Protein AF-A0A849WKW4-F1 (afdb_monomer)

Structure (mmCIF, N/CA/C/O backbone):
data_AF-A0A849WKW4-F1
#
_entry.id   AF-A0A849WKW4-F1
#
loop_
_atom_site.group_PDB
_atom_site.id
_atom_site.type_symbol
_atom_site.label_atom_id
_atom_site.label_alt_id
_atom_site.label_comp_id
_atom_site.label_asym_id
_atom_site.label_entity_id
_atom_site.label_seq_id
_atom_site.pdbx_PDB_ins_code
_atom_site.Cartn_x
_atom_site.Cartn_y
_atom_site.Cartn_z
_atom_site.occupancy
_atom_site.B_iso_or_equiv
_atom_site.auth_seq_id
_atom_site.auth_comp_id
_atom_site.auth_asym_id
_atom_site.auth_atom_id
_atom_site.pdbx_PDB_model_num
ATOM 1 N N . MET A 1 1 ? -17.183 12.603 7.869 1.00 82.38 1 MET A N 1
ATOM 2 C CA . MET A 1 1 ? -15.944 11.802 7.962 1.00 82.38 1 MET A CA 1
ATOM 3 C C . MET A 1 1 ? -15.695 11.212 6.589 1.00 82.38 1 MET A C 1
ATOM 5 O O . MET A 1 1 ? -16.574 10.517 6.081 1.00 82.38 1 MET A O 1
ATOM 9 N N . ASN A 1 2 ? -14.575 11.561 5.964 1.00 88.94 2 ASN A N 1
ATOM 10 C CA . ASN A 1 2 ? -14.196 10.978 4.677 1.00 88.94 2 ASN A CA 1
ATOM 11 C C . ASN A 1 2 ? -13.478 9.628 4.890 1.00 88.94 2 ASN A C 1
ATOM 13 O O . ASN A 1 2 ? -13.186 9.239 6.024 1.00 88.94 2 ASN A O 1
ATOM 17 N N . LEU A 1 3 ? -13.222 8.892 3.809 1.00 87.81 3 LEU A N 1
ATOM 18 C CA . LEU A 1 3 ? -12.554 7.589 3.864 1.00 87.81 3 LEU A CA 1
ATOM 19 C C . LEU A 1 3 ? -11.147 7.677 4.493 1.00 87.81 3 LEU A C 1
ATOM 21 O O . LEU A 1 3 ? -10.762 6.803 5.269 1.00 87.81 3 LEU A O 1
ATOM 25 N N . SER A 1 4 ? -10.394 8.743 4.200 1.00 87.44 4 SER A N 1
ATOM 26 C CA . SER A 1 4 ? -9.068 8.987 4.784 1.00 87.44 4 SER A CA 1
ATOM 27 C C . SER A 1 4 ? -9.127 9.182 6.301 1.00 87.44 4 SER A C 1
ATOM 29 O O . SER A 1 4 ? -8.364 8.547 7.024 1.00 87.44 4 SER A O 1
ATOM 31 N N . ASP A 1 5 ? -10.046 10.013 6.792 1.00 90.06 5 ASP A N 1
ATOM 32 C CA . ASP A 1 5 ? -10.265 10.248 8.221 1.00 90.06 5 ASP A CA 1
ATOM 33 C C . ASP A 1 5 ? -10.645 8.940 8.921 1.00 90.06 5 ASP A C 1
ATOM 35 O O . ASP A 1 5 ? -10.196 8.671 10.030 1.00 90.06 5 ASP A O 1
ATOM 39 N N . ALA A 1 6 ? -11.443 8.099 8.255 1.00 90.69 6 ALA A N 1
ATOM 40 C CA . ALA A 1 6 ? -11.853 6.801 8.772 1.00 90.69 6 ALA A CA 1
ATOM 41 C C . ALA A 1 6 ? -10.663 5.856 8.964 1.00 90.69 6 ALA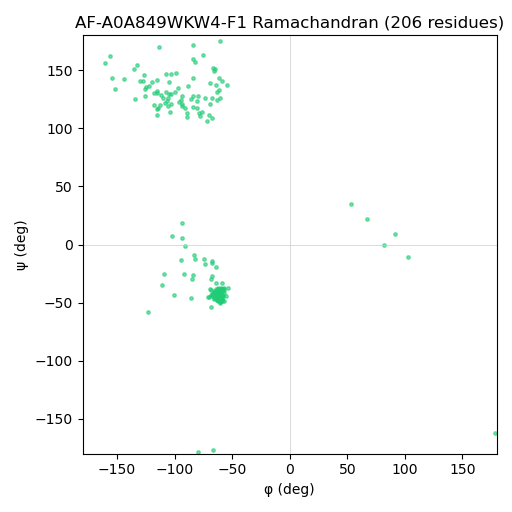 A C 1
ATOM 43 O O . ALA A 1 6 ? -10.563 5.195 9.995 1.00 90.69 6 ALA A O 1
ATOM 44 N N . PHE A 1 7 ? -9.745 5.796 7.994 1.00 90.31 7 PHE A N 1
ATOM 45 C CA . PHE A 1 7 ? -8.517 5.011 8.131 1.00 90.31 7 PHE A CA 1
ATOM 46 C C . PHE A 1 7 ? -7.623 5.537 9.255 1.00 90.31 7 PHE A C 1
ATOM 48 O O . PHE A 1 7 ? -7.105 4.737 10.034 1.00 90.31 7 PHE A O 1
ATOM 55 N N . THR A 1 8 ? -7.481 6.860 9.372 1.00 93.31 8 THR A N 1
ATOM 56 C CA . THR A 1 8 ? -6.737 7.488 10.473 1.00 93.31 8 THR A CA 1
ATOM 57 C C . THR A 1 8 ? -7.365 7.141 11.819 1.00 93.31 8 THR A C 1
ATOM 59 O O . THR A 1 8 ? -6.670 6.638 12.696 1.00 93.31 8 THR A O 1
ATOM 62 N N . ARG A 1 9 ? -8.689 7.289 11.956 1.00 95.12 9 ARG A N 1
ATOM 63 C CA . ARG A 1 9 ? -9.402 6.973 13.197 1.00 95.12 9 ARG A CA 1
ATOM 64 C C . ARG A 1 9 ? -9.274 5.500 13.574 1.00 95.12 9 ARG A C 1
ATOM 66 O O . ARG A 1 9 ? -9.058 5.189 14.736 1.00 95.12 9 ARG A O 1
ATOM 73 N N . ARG A 1 10 ? -9.337 4.578 12.608 1.00 94.75 10 ARG A N 1
ATOM 74 C CA . ARG A 1 10 ? -9.091 3.151 12.883 1.00 94.75 10 ARG A CA 1
ATOM 75 C C . ARG A 1 10 ? -7.679 2.900 13.406 1.00 94.75 10 ARG A C 1
ATOM 77 O O . ARG A 1 10 ? -7.516 2.077 14.297 1.00 94.75 10 ARG A O 1
ATOM 84 N N . LYS A 1 11 ? -6.668 3.608 12.896 1.00 94.75 11 LYS A N 1
ATOM 85 C CA . LYS A 1 11 ? -5.299 3.511 13.419 1.00 94.75 11 LYS A CA 1
ATOM 86 C C . LYS A 1 11 ? -5.213 4.009 14.866 1.00 94.75 11 LYS A C 1
ATOM 88 O O . LYS A 1 11 ? -4.646 3.310 15.697 1.00 94.75 11 LYS A O 1
ATOM 93 N N . GLU A 1 12 ? -5.821 5.155 15.167 1.00 95.94 12 GLU A N 1
ATOM 94 C CA . GLU A 1 12 ? -5.909 5.685 16.536 1.00 95.94 12 GLU A CA 1
ATOM 95 C C . GLU A 1 12 ? -6.612 4.696 17.475 1.00 95.94 12 GLU A C 1
ATOM 97 O O . GLU A 1 12 ? -6.101 4.405 18.550 1.00 95.94 12 GLU A O 1
ATOM 102 N N . ILE A 1 13 ? -7.724 4.090 17.040 1.00 95.81 13 ILE A N 1
ATOM 103 C CA . ILE A 1 13 ? -8.431 3.068 17.823 1.00 95.81 13 ILE A CA 1
ATOM 104 C C . ILE A 1 13 ? -7.518 1.875 18.137 1.00 95.81 13 ILE A C 1
ATOM 106 O O . ILE A 1 13 ? -7.553 1.371 19.254 1.00 95.81 13 ILE A O 1
ATOM 110 N N . GLN A 1 14 ? -6.681 1.418 17.199 1.00 94.06 14 GLN A N 1
ATOM 111 C CA . GLN A 1 14 ? -5.735 0.327 17.477 1.00 94.06 14 GLN A CA 1
ATOM 112 C C . GLN A 1 14 ? -4.698 0.715 18.542 1.00 94.06 14 GLN A C 1
ATOM 114 O O . GLN A 1 14 ? -4.376 -0.091 19.417 1.00 94.06 14 GLN A O 1
ATOM 119 N N . GLU A 1 15 ? -4.201 1.951 18.497 1.00 95.81 15 GLU A N 1
ATOM 120 C CA . GLU A 1 15 ? -3.285 2.488 19.508 1.00 95.81 15 GLU A CA 1
ATOM 121 C C . GLU A 1 15 ? -3.982 2.595 20.882 1.00 95.81 15 GLU A C 1
ATOM 123 O O . GLU A 1 15 ? -3.431 2.159 21.897 1.00 95.81 15 GLU A O 1
ATOM 128 N N . GLU A 1 16 ? -5.231 3.070 20.919 1.00 96.12 16 GLU A N 1
ATOM 129 C CA . GLU A 1 16 ? -6.054 3.142 22.132 1.00 96.12 16 GLU A CA 1
ATOM 130 C C . GLU A 1 16 ? -6.383 1.751 22.706 1.00 96.12 16 GLU A C 1
ATOM 132 O O . GLU A 1 16 ? -6.311 1.553 23.920 1.00 96.12 16 GLU A O 1
ATOM 137 N N . ILE A 1 17 ? -6.694 0.760 21.861 1.00 95.19 17 ILE A N 1
ATOM 138 C CA . ILE A 1 17 ? -6.929 -0.631 22.284 1.00 95.19 17 ILE A CA 1
ATOM 139 C C . ILE A 1 17 ? -5.677 -1.200 22.949 1.00 95.19 17 ILE A C 1
ATOM 141 O O . ILE A 1 17 ? -5.780 -1.817 24.011 1.00 95.19 17 ILE A O 1
ATOM 145 N N . SER A 1 18 ? -4.493 -0.977 22.370 1.00 94.69 18 SER A N 1
ATOM 146 C CA . SER A 1 18 ? -3.236 -1.418 22.982 1.00 94.69 18 SER A CA 1
ATOM 147 C C . SER A 1 18 ? -3.035 -0.782 24.359 1.00 94.69 18 SER A C 1
ATOM 149 O O . SER A 1 18 ? -2.721 -1.486 25.321 1.00 94.69 18 SER A O 1
ATOM 151 N N . LEU A 1 19 ? -3.299 0.521 24.488 1.00 94.69 19 LEU A N 1
ATOM 152 C CA . LEU A 1 19 ? -3.208 1.232 25.761 1.00 94.69 19 LEU A CA 1
ATOM 153 C C . LEU A 1 19 ? -4.165 0.656 26.817 1.00 94.69 19 LEU A C 1
ATOM 155 O O . LEU A 1 19 ? -3.748 0.378 27.942 1.00 94.69 19 LEU A O 1
ATOM 159 N N . TRP A 1 20 ? -5.439 0.465 26.470 1.00 94.31 20 TRP A N 1
ATOM 160 C CA . TRP A 1 20 ? -6.440 -0.073 27.394 1.00 94.31 20 TRP A CA 1
ATOM 161 C C . TRP A 1 20 ? -6.204 -1.542 27.744 1.00 94.31 20 TRP A C 1
ATOM 163 O O . TRP A 1 20 ? -6.494 -1.946 28.868 1.00 94.31 20 TRP A O 1
ATOM 173 N N . THR A 1 21 ? -5.617 -2.321 26.837 1.00 93.50 21 THR A N 1
ATOM 174 C CA . THR A 1 21 ? -5.203 -3.703 27.116 1.00 93.50 21 THR A CA 1
ATOM 175 C C . THR A 1 21 ? -4.089 -3.729 28.160 1.00 93.50 21 THR A C 1
ATOM 177 O O . THR A 1 21 ? -4.216 -4.425 29.165 1.00 93.50 21 THR A O 1
ATOM 180 N N . ASN A 1 22 ? -3.061 -2.886 28.009 1.00 91.25 22 ASN A N 1
ATOM 181 C CA . ASN A 1 22 ? -1.990 -2.763 29.005 1.00 91.25 22 ASN A CA 1
ATOM 182 C C . ASN A 1 22 ? -2.534 -2.323 30.376 1.00 91.25 22 ASN A C 1
ATOM 184 O O . ASN A 1 22 ? -2.097 -2.810 31.417 1.00 91.25 22 ASN A O 1
ATOM 188 N N . ARG A 1 23 ? -3.521 -1.415 30.393 1.00 90.31 23 ARG A N 1
ATOM 189 C CA . ARG A 1 23 ? -4.204 -0.999 31.631 1.00 90.31 23 ARG A CA 1
ATOM 190 C C . ARG A 1 23 ? -5.000 -2.140 32.259 1.00 90.31 23 ARG A C 1
ATOM 192 O O . ARG A 1 23 ? -4.973 -2.294 33.477 1.00 90.31 23 ARG A O 1
ATOM 199 N N . LEU A 1 24 ? -5.683 -2.947 31.450 1.00 90.69 24 LEU A N 1
ATOM 200 C CA . LEU A 1 24 ? -6.431 -4.109 31.922 1.00 90.69 24 LEU A CA 1
ATOM 201 C C . LEU A 1 24 ? -5.506 -5.122 32.615 1.00 90.69 24 LEU A C 1
ATOM 203 O O . LEU A 1 24 ? -5.848 -5.586 33.701 1.00 90.69 24 LEU A O 1
ATOM 207 N N . GLU A 1 25 ? -4.323 -5.395 32.057 1.00 87.81 25 GLU A N 1
ATOM 208 C CA . GLU A 1 25 ? -3.339 -6.325 32.641 1.00 87.81 25 GLU A CA 1
ATOM 209 C C . GLU A 1 25 ? -2.927 -5.947 34.073 1.00 87.81 25 GLU A C 1
ATOM 211 O O . GLU A 1 25 ? -2.770 -6.819 34.929 1.00 87.81 25 GLU A O 1
ATOM 216 N N . VAL A 1 26 ? -2.801 -4.648 34.361 1.00 85.69 26 VAL A N 1
ATOM 217 C CA . VAL A 1 26 ? -2.401 -4.144 35.688 1.00 85.69 26 VAL A CA 1
ATOM 218 C C . VAL A 1 26 ? -3.584 -3.791 36.597 1.00 85.69 26 VAL A C 1
ATOM 220 O O . VAL A 1 26 ? -3.409 -3.640 37.804 1.00 85.69 26 VAL A O 1
ATOM 223 N N . SER A 1 27 ? -4.804 -3.702 36.058 1.00 85.25 27 SER A N 1
ATOM 224 C CA . SER A 1 27 ? -6.013 -3.301 36.805 1.00 85.25 27 SER A CA 1
ATOM 225 C C . SER A 1 27 ? -6.463 -4.307 37.879 1.00 85.25 27 SER A C 1
ATOM 227 O O . SER A 1 27 ? -7.246 -3.968 38.774 1.00 85.25 27 SER A O 1
ATOM 229 N N . GLY A 1 28 ? -5.959 -5.545 37.814 1.00 79.94 28 GLY A N 1
ATOM 230 C CA . GLY A 1 28 ? -6.334 -6.640 38.709 1.00 79.94 28 GLY A CA 1
ATOM 231 C C . GLY A 1 28 ? -5.626 -6.653 40.067 1.00 79.94 28 GLY A C 1
ATOM 232 O O . GLY A 1 28 ? -6.055 -7.396 40.950 1.00 79.94 28 GLY A O 1
ATOM 233 N N . CYS A 1 29 ? -4.562 -5.868 40.276 1.00 77.25 29 CYS A N 1
ATOM 234 C CA . CYS A 1 29 ? -3.801 -5.930 41.525 1.00 77.25 29 CYS A CA 1
ATOM 235 C C . CYS A 1 29 ? -3.276 -4.570 42.008 1.00 77.25 29 CYS A C 1
ATOM 237 O O . CYS A 1 29 ? -2.823 -3.731 41.240 1.00 77.25 29 CYS A O 1
ATOM 239 N N . ASN A 1 30 ? -3.302 -4.377 43.330 1.00 84.00 30 ASN A N 1
ATOM 240 C CA . ASN A 1 30 ? -2.532 -3.330 43.997 1.00 84.00 30 ASN A CA 1
ATOM 241 C C . ASN A 1 30 ? -1.218 -3.952 44.465 1.00 84.00 30 ASN A C 1
ATOM 243 O O . ASN A 1 30 ? -1.233 -4.937 45.209 1.00 84.00 30 ASN A O 1
ATOM 247 N N . ARG A 1 31 ? -0.083 -3.387 44.058 1.00 84.44 31 ARG A N 1
ATOM 248 C CA . ARG A 1 31 ? 1.237 -3.919 44.400 1.00 84.44 31 ARG A CA 1
ATOM 249 C C . ARG A 1 31 ? 1.863 -3.071 45.498 1.00 84.44 31 ARG A C 1
ATOM 251 O O . ARG A 1 31 ? 2.091 -1.883 45.309 1.00 84.44 31 ARG A O 1
ATOM 258 N N . LYS A 1 32 ? 2.189 -3.693 46.630 1.00 88.62 32 LYS A N 1
ATOM 259 C CA . LYS A 1 32 ? 2.996 -3.088 47.699 1.00 88.62 32 LYS A CA 1
ATOM 260 C C . LYS A 1 32 ? 4.301 -3.863 47.827 1.00 88.62 32 LYS A C 1
ATOM 262 O O . LYS A 1 32 ? 4.285 -5.091 47.844 1.00 88.62 32 LYS A O 1
ATOM 267 N N . VAL A 1 33 ? 5.423 -3.155 47.879 1.00 87.12 33 VAL A N 1
ATOM 268 C CA . VAL A 1 33 ? 6.765 -3.730 47.992 1.00 87.12 33 VAL A CA 1
ATOM 269 C C . VAL A 1 33 ? 7.360 -3.297 49.321 1.00 87.12 33 VAL A C 1
ATOM 271 O O . VAL A 1 33 ? 7.588 -2.108 49.539 1.00 87.12 33 VAL A O 1
ATOM 274 N N . TYR A 1 34 ? 7.629 -4.261 50.195 1.00 90.81 34 TYR A N 1
ATOM 275 C CA . TYR A 1 34 ? 8.213 -4.032 51.515 1.00 90.81 34 TYR A CA 1
ATOM 276 C C . TYR A 1 34 ? 9.699 -4.402 51.529 1.00 90.81 34 TYR A C 1
ATOM 278 O O . TYR A 1 34 ? 10.133 -5.324 50.837 1.00 90.81 34 TYR A O 1
ATOM 286 N N . LEU A 1 35 ? 10.478 -3.672 52.322 1.00 87.50 35 LEU A N 1
ATOM 287 C CA . LEU A 1 35 ? 11.829 -4.053 52.723 1.00 87.50 35 LEU A CA 1
ATOM 288 C C . LEU A 1 35 ? 11.728 -4.994 53.922 1.00 87.50 35 LEU A C 1
ATOM 290 O O . LEU A 1 35 ? 11.074 -4.661 54.912 1.00 87.50 35 LEU A O 1
ATOM 294 N N . LEU A 1 36 ? 12.379 -6.151 53.814 1.00 92.31 36 LEU A N 1
ATOM 295 C CA . LEU A 1 36 ? 12.432 -7.156 54.872 1.00 92.31 36 LEU A CA 1
ATOM 296 C C . LEU A 1 36 ? 13.821 -7.183 55.519 1.00 92.31 36 LEU A C 1
ATOM 298 O O . LEU A 1 36 ? 14.823 -6.969 54.833 1.00 92.31 36 LEU A O 1
ATOM 302 N N . ASP A 1 37 ? 13.880 -7.471 56.818 1.00 89.19 37 ASP A N 1
ATOM 303 C CA . ASP A 1 37 ? 15.134 -7.769 57.517 1.00 89.19 37 ASP A CA 1
ATOM 304 C C . ASP A 1 37 ? 15.601 -9.223 57.286 1.00 89.19 37 ASP A C 1
ATOM 306 O O . ASP A 1 37 ? 14.972 -10.010 56.571 1.00 89.19 37 ASP A O 1
ATOM 310 N N . THR A 1 38 ? 16.723 -9.602 57.905 1.00 88.94 38 THR A N 1
ATOM 311 C CA . THR A 1 38 ? 17.284 -10.963 57.829 1.00 88.94 38 THR A CA 1
ATOM 312 C C . THR A 1 38 ? 16.382 -12.039 58.437 1.00 88.94 38 THR A C 1
ATOM 314 O O . THR A 1 38 ? 16.533 -13.212 58.102 1.00 88.94 38 THR A O 1
ATOM 317 N N . GLU A 1 39 ? 15.430 -11.665 59.295 1.00 91.12 39 GLU A N 1
ATOM 318 C CA . GLU A 1 39 ? 14.422 -12.560 59.874 1.00 91.12 39 GLU A CA 1
ATOM 319 C C . GLU A 1 39 ? 13.111 -12.582 59.066 1.00 91.12 39 GLU A C 1
ATOM 321 O O . GL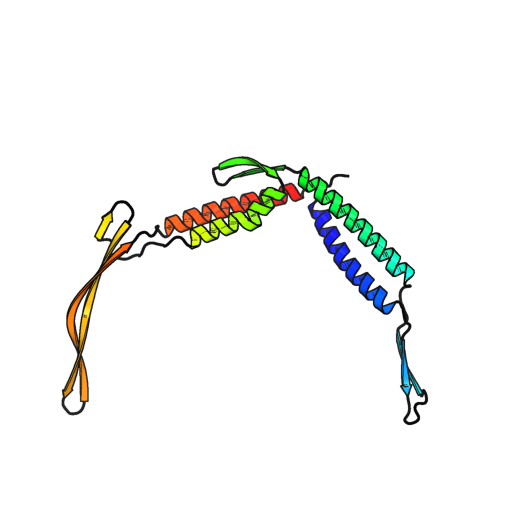U A 1 39 ? 12.158 -13.256 59.460 1.00 91.12 39 GLU A O 1
ATOM 326 N N . LYS A 1 40 ? 13.069 -11.901 57.911 1.00 84.19 40 LYS A N 1
ATOM 327 C CA . LYS A 1 40 ? 11.892 -11.725 57.041 1.00 84.19 40 LYS A CA 1
ATOM 328 C C . LYS A 1 40 ? 10.769 -10.881 57.656 1.00 84.19 40 LYS A C 1
ATOM 330 O O . LYS A 1 40 ? 9.625 -10.989 57.213 1.00 84.19 40 LYS A O 1
ATOM 335 N N . LYS A 1 41 ? 11.059 -10.033 58.643 1.00 87.75 41 LYS A N 1
ATOM 336 C CA . LYS A 1 41 ? 10.087 -9.071 59.183 1.00 87.75 41 LYS A CA 1
ATOM 337 C C . LYS A 1 41 ? 10.050 -7.809 58.328 1.00 87.75 41 LYS A C 1
ATOM 339 O O . LYS A 1 41 ? 11.078 -7.358 57.829 1.00 87.75 41 LYS A O 1
ATOM 344 N N . GLU A 1 42 ? 8.858 -7.240 58.164 1.00 90.19 42 GLU A N 1
ATOM 345 C CA . GLU A 1 42 ? 8.649 -5.983 57.438 1.00 90.19 42 GLU A CA 1
ATOM 346 C C . GLU A 1 42 ? 9.246 -4.804 58.213 1.00 90.19 42 GLU A C 1
ATOM 348 O O . GLU A 1 42 ? 8.860 -4.536 59.349 1.00 90.19 42 GLU A O 1
ATOM 353 N N . VAL A 1 43 ? 10.183 -4.091 57.587 1.00 87.25 43 VAL A N 1
ATOM 354 C CA . VAL A 1 43 ? 10.890 -2.951 58.194 1.00 87.25 43 VAL A CA 1
ATOM 355 C C . VAL A 1 43 ? 10.307 -1.627 57.710 1.00 87.25 43 VAL A C 1
ATOM 357 O O . VAL A 1 43 ? 10.112 -0.701 58.493 1.00 87.25 43 VAL A O 1
ATOM 360 N N . ALA A 1 44 ? 10.033 -1.523 56.408 1.00 84.81 44 ALA A N 1
ATOM 361 C CA . ALA A 1 44 ? 9.474 -0.326 55.784 1.00 84.81 44 ALA A CA 1
ATOM 362 C C . ALA A 1 44 ? 8.831 -0.648 54.426 1.00 84.81 44 ALA A C 1
ATOM 364 O O . ALA A 1 44 ? 9.210 -1.609 53.756 1.00 84.81 44 ALA A O 1
ATOM 365 N N . LEU A 1 45 ? 7.891 0.187 53.979 1.00 88.69 45 LEU A N 1
ATOM 366 C CA . LEU A 1 45 ? 7.354 0.146 52.616 1.00 88.69 45 LEU A CA 1
ATOM 367 C C . LEU A 1 45 ? 8.327 0.857 51.661 1.00 88.69 45 LEU A C 1
ATOM 369 O O . LEU A 1 45 ? 8.647 2.025 51.868 1.00 88.69 45 LEU A O 1
ATOM 373 N N . LYS A 1 46 ? 8.781 0.164 50.613 1.00 88.50 46 LYS A N 1
ATOM 374 C CA . LYS A 1 46 ? 9.676 0.716 49.586 1.00 88.50 46 LYS A CA 1
ATOM 375 C C . LYS A 1 46 ? 8.908 1.424 48.473 1.00 88.50 46 LYS A C 1
ATOM 377 O O . LYS A 1 46 ? 9.292 2.511 48.064 1.00 88.50 46 LYS A O 1
ATOM 382 N N . GLU A 1 47 ? 7.850 0.794 47.968 1.00 87.06 47 GLU A N 1
ATOM 383 C CA . GLU A 1 47 ? 7.059 1.307 46.847 1.00 87.06 47 GLU A CA 1
ATOM 384 C C . GLU A 1 47 ? 5.635 0.748 46.920 1.00 87.06 47 GLU A C 1
ATOM 386 O O . GLU A 1 47 ? 5.432 -0.408 47.302 1.00 87.06 47 GLU A O 1
ATOM 391 N N . ALA A 1 48 ? 4.644 1.553 46.548 1.00 83.31 48 ALA A N 1
ATOM 392 C CA . ALA A 1 48 ? 3.272 1.099 46.378 1.00 83.31 48 ALA A CA 1
ATOM 393 C C . ALA A 1 48 ? 2.701 1.650 45.074 1.00 83.31 48 ALA A C 1
ATOM 395 O O . ALA A 1 48 ? 2.673 2.860 44.877 1.00 83.31 48 ALA A O 1
ATOM 396 N N . ASN A 1 49 ? 2.204 0.745 44.235 1.00 81.75 49 ASN A N 1
ATOM 397 C CA . ASN A 1 49 ? 1.479 1.061 43.015 1.00 81.75 49 ASN A CA 1
ATOM 398 C C . ASN A 1 49 ? 0.029 0.612 43.186 1.00 81.75 49 ASN A C 1
ATOM 400 O O . ASN A 1 49 ? -0.257 -0.562 43.448 1.00 81.75 49 ASN A O 1
ATOM 404 N N . TYR A 1 50 ? -0.877 1.576 43.078 1.00 79.44 50 TYR A N 1
ATOM 405 C CA . TYR A 1 50 ? -2.313 1.353 43.153 1.00 79.44 50 TYR A CA 1
ATOM 406 C C . TYR A 1 50 ? -2.889 1.290 41.745 1.00 79.44 50 TYR A C 1
ATOM 408 O O . TYR A 1 50 ? -2.399 1.962 40.840 1.00 79.44 50 TYR A O 1
ATOM 416 N N . ARG A 1 51 ? -3.939 0.488 41.567 1.00 80.56 51 ARG A N 1
ATOM 417 C CA . ARG A 1 51 ? -4.680 0.453 40.308 1.00 80.56 51 ARG A CA 1
ATOM 418 C C . ARG A 1 51 ? -5.282 1.831 40.024 1.00 80.56 51 ARG A C 1
ATOM 420 O O . ARG A 1 51 ? -5.902 2.429 40.902 1.00 80.56 51 ARG A O 1
ATOM 427 N N . GLU A 1 52 ? -5.121 2.300 38.794 1.00 82.81 52 GLU A N 1
ATOM 428 C CA . GLU A 1 52 ? -5.733 3.552 38.329 1.00 82.81 52 GLU A CA 1
ATOM 429 C C . GLU A 1 52 ? -7.170 3.346 37.835 1.00 82.81 52 GLU A C 1
ATOM 431 O O . GLU A 1 52 ? -7.995 4.244 37.959 1.00 82.81 52 GLU A O 1
ATOM 436 N N . TYR A 1 53 ? -7.475 2.154 37.313 1.00 86.69 53 TYR A N 1
ATOM 437 C CA . TYR A 1 53 ? -8.761 1.813 36.705 1.00 86.69 53 TYR A CA 1
ATOM 438 C C . TYR A 1 53 ? -9.277 0.476 37.231 1.00 86.69 53 TYR A C 1
ATOM 440 O O . TYR A 1 53 ? -8.506 -0.396 37.651 1.00 86.69 53 TYR A O 1
ATOM 448 N N . THR A 1 54 ? -10.592 0.303 37.186 1.00 90.19 54 THR A N 1
ATOM 449 C CA . THR A 1 54 ? -11.246 -0.983 37.436 1.00 90.19 54 THR A CA 1
ATOM 450 C C . THR A 1 54 ? -11.232 -1.867 36.187 1.00 90.19 54 THR A C 1
ATOM 452 O O . THR A 1 54 ? -11.147 -1.390 35.055 1.00 90.19 54 THR A O 1
ATOM 455 N N . ILE A 1 55 ? -11.351 -3.183 36.391 1.00 91.00 55 ILE A N 1
ATOM 456 C CA . ILE A 1 55 ? -11.485 -4.159 35.296 1.00 91.00 55 ILE A CA 1
ATOM 457 C C . ILE A 1 55 ? -12.703 -3.813 34.424 1.00 91.00 55 ILE A C 1
ATOM 459 O O . ILE A 1 55 ? -12.621 -3.864 33.200 1.00 91.00 55 ILE A O 1
ATOM 463 N N . GLU A 1 56 ? -13.816 -3.423 35.048 1.00 92.44 56 GLU A N 1
ATOM 464 C CA . GLU A 1 56 ? -15.074 -3.076 34.377 1.00 92.44 56 GLU A CA 1
ATOM 465 C C . GLU A 1 56 ? -14.924 -1.845 33.471 1.00 92.44 56 GLU A C 1
ATOM 467 O O . GLU A 1 56 ? -15.339 -1.893 32.315 1.00 92.44 56 GLU A O 1
ATOM 472 N N . GLU A 1 57 ? -14.265 -0.779 33.939 1.00 91.75 57 GLU A N 1
ATOM 473 C CA . GLU A 1 57 ? -13.981 0.417 33.129 1.00 91.75 57 GLU A CA 1
ATOM 474 C C . GLU A 1 57 ? -13.085 0.100 31.926 1.00 91.75 57 GLU A C 1
ATOM 476 O O . GLU A 1 57 ? -13.355 0.555 30.808 1.00 91.75 57 GLU A O 1
ATOM 481 N N . CYS A 1 58 ? -12.041 -0.710 32.131 1.00 92.88 58 CYS A N 1
ATOM 482 C CA . CYS A 1 58 ? -11.150 -1.145 31.059 1.00 92.88 58 CYS A CA 1
ATOM 483 C C . CYS A 1 58 ? -11.902 -1.982 30.014 1.00 92.88 58 CYS A C 1
ATOM 485 O O . CYS A 1 58 ? -11.798 -1.710 28.817 1.00 92.88 58 CYS A O 1
ATOM 487 N N . LEU A 1 59 ? -12.697 -2.967 30.449 1.00 94.19 59 LEU A N 1
ATOM 488 C CA . LEU A 1 59 ? -13.487 -3.820 29.554 1.00 94.19 59 LEU A CA 1
ATOM 489 C C . LEU A 1 59 ? -14.550 -3.025 28.792 1.00 94.19 59 LEU A C 1
ATOM 491 O O . LEU A 1 59 ? -14.713 -3.226 27.589 1.00 94.19 59 LEU A O 1
ATOM 495 N N . GLN A 1 60 ? -15.241 -2.099 29.458 1.00 96.31 60 GLN A N 1
ATOM 496 C CA . GLN A 1 60 ? -16.228 -1.240 28.811 1.00 96.31 60 GLN A CA 1
ATOM 497 C C . GLN A 1 60 ? -15.580 -0.342 27.750 1.00 96.31 60 GLN A C 1
ATOM 499 O O . GLN A 1 60 ? -16.121 -0.198 26.652 1.00 96.31 60 GLN A O 1
ATOM 504 N N . SER A 1 61 ? -14.410 0.229 28.049 1.00 95.06 61 SER A N 1
ATOM 505 C CA . SER A 1 61 ? -13.660 1.063 27.103 1.00 95.06 61 SER A CA 1
ATOM 506 C C . SER A 1 61 ? -13.200 0.255 25.889 1.00 95.06 61 SER A C 1
ATOM 508 O O . SER A 1 61 ? -13.433 0.669 24.754 1.00 95.06 61 SER A O 1
ATOM 510 N N . LEU A 1 62 ? -12.641 -0.941 26.110 1.00 95.31 62 LEU A N 1
ATOM 511 C CA . LEU A 1 62 ? -12.254 -1.858 25.034 1.00 95.31 62 LEU A CA 1
ATOM 512 C C . LEU A 1 62 ? -13.453 -2.256 24.168 1.00 95.31 62 LEU A C 1
ATOM 514 O O . LEU A 1 62 ? -13.366 -2.209 22.944 1.00 95.31 62 LEU A O 1
ATOM 518 N N . HIS A 1 63 ? -14.590 -2.592 24.780 1.00 97.19 63 HIS A N 1
ATOM 519 C CA . HIS A 1 63 ? -15.804 -2.949 24.049 1.00 97.19 63 HIS A CA 1
ATOM 520 C C . HIS A 1 63 ? -16.312 -1.789 23.178 1.00 97.19 63 HIS A C 1
ATOM 522 O O . HIS A 1 63 ? -16.657 -1.994 22.012 1.00 97.19 63 HIS A O 1
ATOM 528 N N . ASN A 1 64 ? -16.318 -0.565 23.713 1.00 97.19 64 ASN A N 1
ATOM 529 C CA . ASN A 1 64 ? -16.715 0.629 22.966 1.00 97.19 64 ASN A CA 1
ATOM 530 C C . ASN A 1 64 ? -15.796 0.867 21.758 1.00 97.19 64 ASN A C 1
ATOM 532 O O . ASN A 1 64 ? -16.295 1.066 20.649 1.00 97.19 64 ASN A O 1
ATOM 536 N N . LEU A 1 65 ? -14.477 0.768 21.950 1.00 96.44 65 LEU A N 1
ATOM 537 C CA . LEU A 1 65 ? -13.482 0.921 20.884 1.00 96.44 65 LEU A CA 1
ATOM 538 C C . LEU A 1 65 ? -13.611 -0.164 19.809 1.00 96.44 65 LEU A C 1
ATOM 540 O O . LEU A 1 65 ? -13.586 0.135 18.616 1.00 96.44 65 LEU A O 1
ATOM 544 N N . MET A 1 66 ? -13.816 -1.421 20.207 1.00 95.12 66 MET A N 1
ATOM 545 C CA . MET A 1 66 ? -14.032 -2.523 19.266 1.00 95.12 66 MET A CA 1
ATOM 546 C C . MET A 1 66 ? -15.312 -2.339 18.447 1.00 95.12 66 MET A C 1
ATOM 548 O O . MET A 1 66 ? -15.331 -2.621 17.246 1.00 95.12 66 MET A O 1
ATOM 552 N N . GLN A 1 67 ? -16.388 -1.860 19.075 1.00 96.25 67 GLN A N 1
ATOM 553 C CA . GLN A 1 67 ? -17.642 -1.592 18.381 1.00 96.25 67 GLN A CA 1
ATOM 554 C C . GLN A 1 67 ? -17.508 -0.403 17.417 1.00 96.25 67 GLN A C 1
ATOM 556 O O . GLN A 1 67 ? -18.046 -0.455 16.307 1.00 96.25 67 GLN A O 1
ATOM 561 N N . GLU A 1 68 ? -16.764 0.638 17.800 1.00 95.06 68 GLU A N 1
ATOM 562 C CA . GLU A 1 68 ? -16.412 1.753 16.915 1.00 95.06 68 GLU A CA 1
ATOM 563 C C . GLU A 1 68 ? -15.604 1.264 15.699 1.00 95.06 68 GLU A C 1
ATOM 565 O O . GLU A 1 68 ? -16.008 1.526 14.562 1.00 95.06 68 GLU A O 1
ATOM 570 N N . ASP A 1 69 ? -14.534 0.484 15.909 1.00 95.12 69 ASP A N 1
ATOM 571 C CA . ASP A 1 69 ? -13.696 -0.049 14.821 1.00 95.12 69 ASP A CA 1
ATOM 572 C C . ASP A 1 69 ? -14.505 -0.920 13.856 1.00 95.12 69 ASP A C 1
ATOM 574 O O . ASP A 1 69 ? -14.412 -0.762 12.636 1.00 95.12 69 ASP A O 1
ATOM 578 N N . LYS A 1 70 ? -15.363 -1.796 14.392 1.00 94.75 70 LYS A N 1
ATOM 579 C CA . LYS A 1 70 ? -16.254 -2.642 13.593 1.00 94.75 70 LYS A CA 1
ATOM 580 C C . LYS A 1 70 ? -17.176 -1.805 12.706 1.00 94.75 70 LYS A C 1
ATOM 582 O O . LYS A 1 70 ? -17.313 -2.089 11.513 1.00 94.75 70 LYS A O 1
ATOM 587 N N . ASN A 1 71 ? -17.806 -0.777 13.271 1.00 93.94 71 ASN A N 1
ATOM 588 C CA . ASN A 1 71 ? -18.705 0.102 12.529 1.00 93.94 71 ASN A CA 1
ATOM 589 C C . ASN A 1 71 ? -17.953 0.860 11.426 1.00 93.94 71 ASN A C 1
ATOM 591 O O . ASN A 1 71 ? -18.424 0.914 10.287 1.00 93.94 71 ASN A O 1
ATOM 595 N N . LEU A 1 72 ? -16.764 1.392 11.727 1.00 93.44 72 LEU A N 1
ATOM 596 C CA . LEU A 1 72 ? -15.918 2.062 10.739 1.00 93.44 72 LEU A CA 1
ATOM 597 C C . LEU A 1 72 ? -15.477 1.106 9.627 1.00 93.44 72 LEU A C 1
ATOM 599 O O . LEU A 1 72 ? -15.585 1.456 8.454 1.00 93.44 72 LEU A O 1
ATOM 603 N N . ALA A 1 73 ? -15.051 -0.114 9.957 1.00 91.31 73 ALA A N 1
ATOM 604 C CA . ALA A 1 73 ? -14.627 -1.112 8.978 1.00 91.31 73 ALA A CA 1
ATOM 605 C C . ALA A 1 73 ? -15.744 -1.460 7.980 1.00 91.31 73 ALA A C 1
ATOM 607 O O . ALA A 1 73 ? -15.510 -1.503 6.769 1.00 91.31 73 ALA A O 1
ATOM 608 N N . ILE A 1 74 ? -16.975 -1.646 8.470 1.00 92.12 74 ILE A N 1
ATOM 609 C CA . ILE A 1 74 ? -18.145 -1.912 7.622 1.00 92.12 74 ILE A CA 1
ATOM 610 C C . ILE A 1 74 ? -18.427 -0.719 6.703 1.00 92.12 74 ILE A C 1
ATOM 612 O O . ILE A 1 74 ? -18.662 -0.906 5.506 1.00 92.12 74 ILE A O 1
ATOM 616 N N . ARG A 1 75 ? -18.395 0.509 7.233 1.00 91.75 75 ARG A N 1
ATOM 617 C CA . ARG A 1 75 ? -18.644 1.722 6.441 1.00 91.75 75 ARG A CA 1
ATOM 618 C C . ARG A 1 75 ? -17.568 1.936 5.378 1.00 91.75 75 ARG A C 1
ATOM 620 O O . ARG A 1 75 ? -17.911 2.223 4.232 1.00 91.75 75 ARG A O 1
ATOM 627 N N . ILE A 1 76 ? -16.294 1.718 5.710 1.00 89.62 76 ILE A N 1
ATOM 628 C CA . ILE A 1 76 ? -15.175 1.760 4.754 1.00 89.62 76 ILE A CA 1
ATOM 629 C C . ILE A 1 76 ? -15.392 0.728 3.647 1.00 89.62 76 ILE A C 1
ATOM 631 O O . ILE A 1 76 ? -15.326 1.076 2.474 1.00 89.62 76 ILE A O 1
ATOM 635 N N . SER A 1 77 ? -15.715 -0.521 3.997 1.00 87.69 77 SER A N 1
ATOM 636 C CA . SER A 1 77 ? -15.955 -1.584 3.013 1.00 87.69 77 SER A CA 1
ATOM 637 C C . SER A 1 77 ? -17.095 -1.232 2.048 1.00 87.69 77 SER A C 1
ATOM 639 O O . SER A 1 77 ? -16.920 -1.313 0.832 1.00 87.69 77 SER A O 1
ATOM 641 N N . LYS A 1 78 ? -18.231 -0.749 2.570 1.00 89.38 78 LYS A N 1
ATOM 642 C CA . LYS A 1 78 ? -19.366 -0.296 1.749 1.00 89.38 78 LYS A CA 1
ATOM 643 C C . LYS A 1 78 ? -19.011 0.889 0.855 1.00 89.38 78 LYS A C 1
ATOM 645 O O . LYS A 1 78 ? -19.495 0.963 -0.270 1.00 89.38 78 LYS A O 1
ATOM 650 N N . THR A 1 79 ? -18.198 1.816 1.354 1.00 87.06 79 THR A N 1
ATOM 651 C CA . THR A 1 79 ? -17.764 2.996 0.597 1.00 87.06 79 THR A CA 1
ATOM 652 C C . THR A 1 79 ? -16.810 2.581 -0.523 1.00 87.06 79 THR A C 1
ATOM 654 O O . THR A 1 79 ? -17.034 2.939 -1.674 1.00 87.06 79 THR A O 1
ATOM 657 N N . ASN A 1 80 ? -15.838 1.713 -0.235 1.00 86.06 80 ASN A N 1
ATOM 658 C CA . ASN A 1 80 ? -14.909 1.175 -1.232 1.00 86.06 80 ASN A CA 1
ATOM 659 C C . ASN A 1 80 ? -15.606 0.429 -2.372 1.00 86.06 80 ASN A C 1
ATOM 661 O O . ASN A 1 80 ? -15.133 0.478 -3.502 1.00 86.06 80 ASN A O 1
ATOM 665 N N . ALA A 1 81 ? -16.725 -0.238 -2.085 1.00 84.38 81 ALA A N 1
ATOM 666 C CA . ALA A 1 81 ? -17.514 -0.937 -3.095 1.00 84.38 81 ALA A CA 1
ATOM 667 C C . ALA A 1 81 ? -18.322 -0.000 -4.014 1.00 84.38 81 ALA A C 1
ATOM 669 O O . ALA A 1 81 ? -18.814 -0.448 -5.043 1.00 84.38 81 ALA A O 1
ATOM 670 N N . ARG A 1 82 ? -18.512 1.270 -3.634 1.00 86.44 82 ARG A N 1
ATOM 671 C CA . ARG A 1 82 ? -19.347 2.238 -4.370 1.00 86.44 82 ARG A CA 1
ATOM 672 C C . ARG A 1 82 ? -18.549 3.331 -5.065 1.00 86.44 82 ARG A C 1
ATOM 674 O O . ARG A 1 82 ? -19.053 3.938 -6.002 1.00 86.44 82 ARG A O 1
ATOM 681 N N . VAL A 1 83 ? -17.357 3.636 -4.562 1.00 87.69 83 VAL A N 1
ATOM 682 C CA . VAL A 1 83 ? -16.535 4.722 -5.090 1.00 87.69 83 VAL A CA 1
ATOM 683 C C . VAL A 1 83 ? -15.806 4.246 -6.338 1.00 87.69 83 VAL A C 1
ATOM 685 O O . VAL A 1 83 ? -14.953 3.359 -6.281 1.00 87.69 83 VAL A O 1
ATOM 688 N N . GLU A 1 84 ? -16.126 4.900 -7.447 1.00 90.69 84 GLU A N 1
ATOM 689 C CA . GLU A 1 84 ? -15.428 4.780 -8.719 1.00 90.69 84 GLU A CA 1
ATOM 690 C C . GLU A 1 84 ? -14.786 6.120 -9.067 1.00 90.69 84 GLU A C 1
ATOM 692 O O . GLU A 1 84 ? -15.374 7.181 -8.844 1.00 90.69 84 GLU A O 1
ATOM 697 N N . VAL A 1 85 ? -13.582 6.072 -9.626 1.00 91.44 85 VAL A N 1
ATOM 698 C CA . VAL A 1 85 ? -12.846 7.253 -10.085 1.00 91.44 85 VAL A CA 1
ATOM 699 C C . VAL A 1 85 ? -12.430 7.043 -11.531 1.00 91.44 85 VAL A C 1
ATOM 701 O O . VAL A 1 85 ? -12.140 5.924 -11.951 1.00 91.44 85 VAL A O 1
ATOM 704 N N . GLU A 1 86 ? -12.414 8.118 -12.308 1.00 92.31 86 GLU A N 1
ATOM 705 C CA . GLU A 1 86 ? -11.901 8.078 -13.672 1.00 92.31 86 GLU A CA 1
ATOM 706 C C . GLU A 1 86 ? -10.373 7.980 -13.661 1.00 92.31 86 GLU A C 1
ATOM 708 O O . GLU A 1 86 ? -9.667 8.786 -13.051 1.00 92.31 86 GLU A O 1
ATOM 713 N N . LEU A 1 87 ? -9.855 6.974 -14.356 1.00 94.75 87 LEU A N 1
ATOM 714 C CA . LEU A 1 87 ? -8.436 6.747 -14.552 1.00 94.75 87 LEU A CA 1
ATOM 715 C C . LEU A 1 87 ? -8.160 6.629 -16.045 1.00 94.75 87 LEU A C 1
ATOM 717 O O . LEU A 1 87 ? -8.761 5.815 -16.742 1.00 94.75 87 LEU A O 1
ATOM 721 N N . GLU A 1 88 ? -7.197 7.411 -16.516 1.00 92.62 88 GLU A N 1
ATOM 722 C CA . GLU A 1 88 ? -6.562 7.164 -17.803 1.00 92.62 88 GLU A CA 1
ATOM 723 C C . GLU A 1 88 ? -5.581 5.991 -17.650 1.00 92.62 88 GLU A C 1
ATOM 725 O O . GLU A 1 88 ? -4.592 6.078 -16.903 1.00 92.62 88 GLU A O 1
ATOM 730 N N . ASP A 1 89 ? -5.890 4.885 -18.323 1.00 89.81 89 ASP A N 1
ATOM 731 C CA . ASP A 1 89 ? -5.130 3.641 -18.286 1.00 89.81 89 ASP A CA 1
ATOM 732 C C . ASP A 1 89 ? -3.738 3.788 -18.929 1.00 89.81 89 ASP A C 1
ATOM 734 O O . ASP A 1 89 ? -3.295 4.882 -19.291 1.00 89.81 89 ASP A O 1
ATOM 738 N N . PHE A 1 90 ? -2.980 2.695 -19.002 1.00 88.56 90 PHE A N 1
ATOM 739 C CA . PHE A 1 90 ? -1.643 2.730 -19.595 1.00 88.56 90 PHE A CA 1
ATOM 740 C C . PHE A 1 90 ? -1.669 3.003 -21.110 1.00 88.56 90 PHE A C 1
ATOM 742 O O . PHE A 1 90 ? -0.724 3.592 -21.634 1.00 88.56 90 PHE A O 1
ATOM 749 N N . ASP A 1 91 ? -2.762 2.641 -21.784 1.00 88.44 91 ASP A N 1
ATOM 750 C CA . ASP A 1 91 ? -2.949 2.768 -23.232 1.00 88.44 91 ASP A CA 1
ATOM 751 C C . ASP A 1 91 ? -3.599 4.107 -23.636 1.00 88.44 91 ASP A C 1
ATOM 753 O O . ASP A 1 91 ? -3.767 4.390 -24.822 1.00 88.44 91 ASP A O 1
ATOM 757 N N . GLY A 1 92 ? -3.936 4.956 -22.658 1.00 88.88 92 GLY A N 1
ATOM 758 C CA . GLY A 1 92 ? -4.511 6.287 -22.858 1.00 88.88 92 GLY A CA 1
ATOM 759 C C . GLY A 1 92 ? -6.042 6.326 -22.875 1.00 88.88 92 GLY A C 1
ATOM 760 O O . GLY A 1 92 ? -6.622 7.362 -23.198 1.00 88.88 92 GLY A O 1
ATOM 761 N N . GLN A 1 93 ? -6.725 5.231 -22.540 1.00 91.75 93 GLN A N 1
ATOM 762 C CA . GLN A 1 93 ? -8.182 5.198 -22.446 1.00 91.75 93 GLN A CA 1
ATOM 763 C C . GLN A 1 93 ? -8.647 5.592 -21.047 1.00 91.75 93 GLN A C 1
ATOM 765 O O . GLN A 1 93 ? -8.121 5.127 -20.037 1.00 91.75 93 GLN A O 1
ATOM 770 N N . ILE A 1 94 ? -9.686 6.420 -20.980 1.00 92.94 94 ILE A N 1
ATOM 771 C CA . ILE A 1 94 ? -10.309 6.810 -19.714 1.00 92.94 94 ILE A CA 1
ATOM 772 C C . ILE A 1 94 ? -11.354 5.761 -19.339 1.00 92.94 94 ILE A C 1
ATOM 774 O O . ILE A 1 94 ? -12.262 5.471 -20.121 1.00 92.94 94 ILE A O 1
ATOM 778 N N . ARG A 1 95 ? -11.233 5.194 -18.138 1.00 92.06 95 ARG A N 1
ATOM 779 C CA . ARG A 1 95 ? -12.172 4.207 -17.592 1.00 92.06 95 ARG A CA 1
ATOM 780 C C . ARG A 1 95 ? -12.511 4.538 -16.146 1.00 92.06 95 ARG A C 1
ATOM 782 O O . ARG A 1 95 ? -11.690 5.097 -15.425 1.00 92.06 95 ARG A O 1
ATOM 789 N N . LYS A 1 96 ? -13.714 4.164 -15.716 1.00 92.38 96 LYS A N 1
ATOM 790 C CA . LYS A 1 96 ? -14.087 4.193 -14.300 1.00 92.38 96 LYS A CA 1
ATOM 791 C C . LYS A 1 96 ? -13.520 2.961 -13.617 1.00 92.38 96 LYS A C 1
ATOM 793 O O . LYS A 1 96 ? -13.716 1.853 -14.108 1.00 92.38 96 LYS A O 1
ATOM 798 N N . VAL A 1 97 ? -12.803 3.174 -12.524 1.00 91.56 97 VAL A N 1
ATOM 799 C CA . VAL A 1 97 ? -12.163 2.116 -11.746 1.00 91.56 97 VAL A CA 1
ATOM 800 C C . VAL A 1 97 ? -12.509 2.261 -10.275 1.00 91.56 97 VAL A C 1
ATOM 802 O O . VAL A 1 97 ? -12.561 3.364 -9.726 1.00 91.56 97 VAL A O 1
ATOM 805 N N . SER A 1 98 ? -12.734 1.127 -9.632 1.00 91.69 98 SER A N 1
ATOM 806 C CA . SER A 1 98 ? -12.980 1.028 -8.200 1.00 91.69 98 SER A CA 1
ATOM 807 C C . SER A 1 98 ? -11.693 1.202 -7.386 1.00 91.69 98 SER A C 1
ATOM 809 O O . SER A 1 98 ? -10.574 1.023 -7.877 1.00 91.69 98 SER A O 1
ATOM 811 N N . ILE A 1 99 ? -11.840 1.476 -6.086 1.00 89.38 99 ILE A N 1
ATOM 812 C CA . ILE A 1 99 ? -10.702 1.511 -5.150 1.00 89.38 99 ILE A CA 1
ATOM 813 C C . ILE A 1 99 ? -9.951 0.170 -5.132 1.00 89.38 99 ILE A C 1
ATOM 815 O O . ILE A 1 99 ? -8.722 0.158 -5.080 1.00 89.38 99 ILE A O 1
ATOM 819 N N . ALA A 1 100 ? -10.665 -0.957 -5.210 1.00 87.50 100 ALA A N 1
ATOM 820 C CA . ALA A 1 100 ? -10.050 -2.284 -5.220 1.00 87.50 100 ALA A CA 1
ATOM 821 C C . ALA A 1 100 ? -9.142 -2.486 -6.445 1.00 87.50 100 ALA A C 1
ATOM 823 O O . ALA A 1 100 ? -8.003 -2.930 -6.306 1.00 87.50 100 ALA A O 1
ATOM 824 N N . GLU A 1 101 ? -9.611 -2.100 -7.631 1.00 90.50 101 GLU A N 1
ATOM 825 C CA . GLU A 1 101 ? -8.812 -2.167 -8.859 1.00 90.50 101 GLU A CA 1
ATOM 826 C C . GLU A 1 101 ? -7.596 -1.244 -8.786 1.00 90.50 101 GLU A C 1
ATOM 828 O O . GLU A 1 101 ? -6.488 -1.652 -9.129 1.00 90.50 101 GLU A O 1
ATOM 833 N N . LEU A 1 102 ? -7.767 -0.026 -8.268 1.00 92.44 102 LEU A N 1
ATOM 834 C CA . LEU A 1 102 ? -6.662 0.906 -8.063 1.00 92.44 102 LEU A CA 1
ATOM 835 C C . LEU A 1 102 ? -5.583 0.350 -7.114 1.00 92.44 102 LEU A C 1
ATOM 837 O O . LEU A 1 102 ? -4.390 0.562 -7.351 1.00 92.44 102 LEU A O 1
ATOM 841 N N . LEU A 1 103 ? -5.976 -0.377 -6.062 1.00 90.44 103 LEU A N 1
ATOM 842 C CA . LEU A 1 103 ? -5.040 -1.053 -5.156 1.00 90.44 103 LEU A CA 1
ATOM 843 C C . LEU A 1 103 ? -4.299 -2.196 -5.861 1.00 90.44 103 LEU A C 1
ATOM 845 O O . LEU A 1 103 ? -3.075 -2.259 -5.769 1.00 90.44 103 LEU A O 1
ATOM 849 N N . ILE A 1 104 ? -4.997 -3.029 -6.642 1.00 93.12 104 ILE A N 1
ATOM 850 C CA . ILE A 1 104 ? -4.375 -4.099 -7.446 1.00 93.12 104 ILE A CA 1
ATOM 851 C C . ILE A 1 104 ? -3.361 -3.517 -8.441 1.00 93.12 104 ILE A C 1
ATOM 853 O O . ILE A 1 104 ? -2.244 -4.032 -8.575 1.00 93.12 104 ILE A O 1
ATOM 857 N N . LEU A 1 105 ? -3.721 -2.420 -9.115 1.00 93.62 105 LEU A N 1
ATOM 858 C CA . LEU A 1 105 ? -2.831 -1.726 -10.043 1.00 93.62 105 LEU A CA 1
ATOM 859 C C . LEU A 1 105 ? -1.557 -1.255 -9.337 1.00 93.62 105 LEU A C 1
ATOM 861 O O . LEU A 1 105 ? -0.455 -1.492 -9.833 1.00 93.62 105 LEU A O 1
ATOM 865 N N . LYS A 1 106 ? -1.703 -0.622 -8.169 1.00 94.25 106 LYS A N 1
ATOM 866 C CA . LYS A 1 106 ? -0.594 -0.072 -7.383 1.00 94.25 106 LYS A CA 1
ATOM 867 C C . LYS A 1 106 ? 0.313 -1.151 -6.782 1.00 94.25 106 LYS A C 1
ATOM 869 O O . LYS A 1 106 ? 1.527 -0.970 -6.781 1.00 94.25 106 LYS A O 1
ATOM 874 N N . GLU A 1 107 ? -0.255 -2.221 -6.233 1.00 94.00 107 GLU A N 1
ATOM 875 C CA . GLU A 1 107 ? 0.482 -3.203 -5.423 1.00 94.00 107 GLU A CA 1
ATOM 876 C C . GLU A 1 107 ? 1.037 -4.374 -6.238 1.00 94.00 107 GLU A C 1
ATOM 878 O O . GLU A 1 107 ? 2.044 -4.962 -5.847 1.00 94.00 107 GLU A O 1
ATOM 883 N N . SER A 1 108 ? 0.423 -4.696 -7.381 1.00 94.38 108 SER A N 1
ATOM 884 C CA . SER A 1 108 ? 0.793 -5.866 -8.186 1.00 94.38 108 SER A CA 1
ATOM 885 C C . SER A 1 108 ? 1.177 -5.506 -9.620 1.00 94.38 108 SER A C 1
ATOM 887 O O . SER A 1 108 ? 2.305 -5.769 -10.044 1.00 94.38 108 SER A O 1
ATOM 889 N N . ILE A 1 109 ? 0.278 -4.865 -10.374 1.00 94.50 109 ILE A N 1
ATOM 890 C CA . ILE A 1 109 ? 0.465 -4.687 -11.823 1.00 94.50 109 ILE A CA 1
ATOM 891 C C . ILE A 1 109 ? 1.623 -3.735 -12.130 1.00 94.50 109 ILE A C 1
ATOM 893 O O . ILE A 1 109 ? 2.549 -4.119 -12.843 1.00 94.50 109 ILE A O 1
ATOM 897 N N . ILE A 1 110 ? 1.623 -2.528 -11.559 1.00 95.12 110 ILE A N 1
ATOM 898 C CA . ILE A 1 110 ? 2.678 -1.531 -11.790 1.00 95.12 110 ILE A CA 1
ATOM 899 C C . ILE A 1 110 ? 4.061 -2.067 -11.376 1.00 95.12 110 ILE A C 1
ATOM 901 O O . ILE A 1 110 ? 4.980 -1.988 -12.196 1.00 95.12 110 ILE A O 1
ATOM 905 N N . PRO A 1 111 ? 4.250 -2.659 -10.176 1.00 95.56 111 PRO A N 1
ATOM 906 C CA . PRO A 1 111 ? 5.530 -3.265 -9.811 1.00 95.56 111 PRO A CA 1
ATOM 907 C C . PRO A 1 111 ? 5.990 -4.353 -10.786 1.00 95.56 111 PRO A C 1
ATOM 909 O O . PRO A 1 111 ? 7.172 -4.421 -11.119 1.00 95.56 111 PRO A O 1
ATOM 912 N N . ASN A 1 112 ? 5.076 -5.190 -11.284 1.00 95.50 112 ASN A N 1
ATOM 913 C CA . ASN A 1 112 ? 5.419 -6.215 -12.269 1.00 95.50 112 ASN A CA 1
ATOM 914 C C . ASN A 1 112 ? 5.807 -5.606 -13.623 1.00 95.50 112 ASN A C 1
ATOM 916 O O . ASN A 1 112 ? 6.789 -6.045 -14.216 1.00 95.50 112 ASN A O 1
ATOM 920 N N . MET A 1 113 ? 5.123 -4.551 -14.079 1.00 94.56 113 MET A N 1
ATOM 921 C CA . MET A 1 113 ? 5.518 -3.805 -15.282 1.00 94.56 113 MET A CA 1
ATOM 922 C C . MET A 1 113 ? 6.932 -3.228 -15.139 1.00 94.56 113 MET A C 1
ATOM 924 O O . MET A 1 113 ? 7.753 -3.373 -16.044 1.00 94.56 113 MET A O 1
ATOM 928 N N . GLN A 1 114 ? 7.250 -2.631 -13.986 1.00 93.12 114 GLN A N 1
ATOM 929 C CA . GLN A 1 114 ? 8.590 -2.104 -13.707 1.00 93.12 114 GLN A CA 1
ATOM 930 C C . GLN A 1 114 ? 9.652 -3.208 -13.738 1.00 93.12 114 GLN A C 1
ATOM 932 O O . GLN A 1 114 ? 10.698 -3.026 -14.362 1.00 93.12 114 GLN A O 1
ATOM 937 N N . LYS A 1 115 ? 9.376 -4.367 -13.124 1.00 92.81 115 LYS A N 1
ATOM 938 C CA . LYS A 1 115 ? 10.275 -5.531 -13.163 1.00 92.81 115 LYS A CA 1
ATOM 939 C C . LYS A 1 115 ? 10.518 -6.011 -14.593 1.00 92.81 115 LYS A C 1
ATOM 941 O O . LYS A 1 115 ? 11.667 -6.229 -14.959 1.00 92.81 115 LYS A O 1
ATOM 946 N N . ILE A 1 116 ? 9.469 -6.118 -15.413 1.00 91.31 116 ILE A N 1
ATOM 947 C CA . ILE A 1 116 ? 9.595 -6.541 -16.816 1.00 91.31 116 ILE A CA 1
ATOM 948 C C . ILE A 1 116 ? 10.550 -5.613 -17.572 1.00 91.31 116 ILE A C 1
ATOM 950 O O . ILE A 1 116 ? 11.476 -6.097 -18.219 1.00 91.31 116 ILE A O 1
ATOM 954 N N . VAL A 1 117 ? 10.380 -4.292 -17.455 1.00 90.62 117 VAL A N 1
ATOM 955 C CA . VAL A 1 117 ? 11.265 -3.318 -18.121 1.00 90.62 117 VAL A CA 1
ATOM 956 C C . VAL A 1 117 ? 12.697 -3.410 -17.596 1.00 90.62 117 VAL A C 1
ATOM 958 O O . VAL A 1 117 ? 13.644 -3.372 -18.379 1.00 90.62 117 VAL A O 1
ATOM 961 N N . GLN A 1 118 ? 12.884 -3.586 -16.287 1.00 87.56 118 GLN A N 1
ATOM 962 C CA . GLN A 1 118 ? 14.214 -3.752 -15.696 1.00 87.56 118 GLN A CA 1
ATOM 963 C C . GLN A 1 118 ? 14.936 -5.000 -16.209 1.00 87.56 118 GLN A C 1
ATOM 965 O O . GLN A 1 118 ? 16.142 -4.933 -16.452 1.00 87.56 118 GLN A O 1
ATOM 970 N N . CYS A 1 119 ? 14.205 -6.092 -16.429 1.00 87.94 119 CYS A N 1
ATOM 971 C CA . CYS A 1 119 ? 14.737 -7.338 -16.970 1.00 87.94 119 CYS A CA 1
ATOM 972 C C . CYS A 1 119 ? 15.029 -7.286 -18.476 1.00 87.94 119 CYS A C 1
ATOM 974 O O . CYS A 1 119 ? 15.703 -8.187 -18.971 1.00 87.94 119 CYS A O 1
ATOM 976 N N . LYS A 1 120 ? 14.565 -6.264 -19.214 1.00 84.94 120 LYS A N 1
ATOM 977 C CA . LYS A 1 120 ? 14.906 -6.139 -20.637 1.00 84.94 120 LYS A CA 1
ATOM 978 C C . LYS A 1 120 ? 16.423 -5.945 -20.796 1.00 84.94 120 LYS A C 1
ATOM 980 O O . LYS A 1 120 ? 16.965 -5.002 -20.189 1.00 84.94 120 LYS A O 1
ATOM 985 N N . PRO A 1 121 ? 17.099 -6.811 -21.579 1.00 81.75 121 PRO A N 1
ATOM 986 C CA . PRO A 1 121 ? 18.523 -6.679 -21.845 1.00 81.75 121 PRO A CA 1
ATOM 987 C C . PRO A 1 121 ? 18.764 -5.384 -22.615 1.00 81.75 121 PRO A C 1
ATOM 989 O O . PRO A 1 121 ? 17.987 -5.019 -23.501 1.00 81.75 121 PRO A O 1
ATOM 992 N N . VAL A 1 122 ? 19.811 -4.664 -22.229 1.00 81.69 122 VAL A N 1
ATOM 993 C CA . VAL A 1 122 ? 20.232 -3.446 -22.919 1.00 81.69 122 VAL A CA 1
ATOM 994 C C . VAL A 1 122 ? 21.342 -3.823 -23.881 1.00 81.69 122 VAL A C 1
ATOM 996 O O . VAL A 1 122 ? 22.234 -4.570 -23.487 1.00 81.69 122 VAL A O 1
ATOM 999 N N . ALA A 1 123 ? 21.257 -3.314 -25.107 1.00 77.06 123 ALA A N 1
ATOM 1000 C CA . ALA A 1 123 ? 22.267 -3.554 -26.122 1.00 77.06 123 ALA A CA 1
ATOM 1001 C C . ALA A 1 123 ? 23.640 -3.005 -25.695 1.00 77.06 123 ALA A C 1
ATOM 1003 O O . ALA A 1 123 ? 23.731 -1.944 -25.066 1.00 77.06 123 ALA A O 1
ATOM 1004 N N . ASP A 1 124 ? 24.691 -3.726 -26.057 1.00 68.62 124 ASP A N 1
ATOM 1005 C CA . ASP A 1 124 ? 26.091 -3.386 -25.878 1.00 68.62 124 ASP A CA 1
ATOM 1006 C C . ASP A 1 124 ? 26.464 -2.141 -26.710 1.00 68.62 124 ASP A C 1
ATOM 1008 O O . ASP A 1 124 ? 25.888 -1.838 -27.756 1.00 68.62 124 ASP A O 1
ATOM 1012 N N . LEU A 1 125 ? 27.450 -1.379 -26.233 1.00 64.50 125 LEU A N 1
ATOM 1013 C CA . LEU A 1 125 ? 27.955 -0.156 -26.872 1.00 64.50 125 LEU A CA 1
ATOM 1014 C C . LEU A 1 125 ? 29.166 -0.434 -27.780 1.00 64.50 125 LEU A C 1
ATOM 1016 O O . LEU A 1 125 ? 29.937 0.478 -28.089 1.00 64.50 125 LEU A O 1
ATOM 1020 N N . GLY A 1 126 ? 29.363 -1.692 -28.179 1.00 64.56 126 GLY A N 1
ATOM 1021 C CA . GLY A 1 126 ? 30.442 -2.108 -29.068 1.00 64.56 126 GLY A CA 1
ATOM 1022 C C . GLY A 1 126 ? 30.389 -1.436 -30.445 1.00 64.56 126 GLY A C 1
ATOM 1023 O O . GLY A 1 126 ? 29.452 -0.718 -30.803 1.00 64.56 126 GLY A O 1
ATOM 1024 N N . LYS A 1 127 ? 31.408 -1.691 -31.275 1.00 67.62 127 LYS A N 1
ATOM 1025 C CA . LYS A 1 127 ? 31.399 -1.231 -32.667 1.00 67.62 127 LYS A CA 1
ATOM 1026 C C . LYS A 1 127 ? 30.388 -2.061 -33.461 1.00 67.62 127 LYS A C 1
ATOM 1028 O O . LYS A 1 127 ? 30.643 -3.227 -33.749 1.00 67.62 127 LYS A O 1
ATOM 1033 N N . GLU A 1 128 ? 29.253 -1.453 -33.792 1.00 73.81 128 GLU A N 1
ATOM 1034 C CA . GLU A 1 128 ? 28.230 -2.045 -34.659 1.00 73.81 128 GLU A CA 1
ATOM 1035 C C . GLU A 1 128 ? 28.831 -2.338 -36.039 1.00 73.81 128 GLU A C 1
ATOM 1037 O O . GLU A 1 128 ? 29.427 -1.461 -36.674 1.00 73.81 128 GLU A O 1
ATOM 1042 N N . VAL A 1 129 ? 28.697 -3.583 -36.494 1.00 69.44 129 VAL A N 1
ATOM 1043 C CA . VAL A 1 129 ? 29.202 -4.025 -37.801 1.00 69.44 129 VAL A CA 1
ATOM 1044 C C . VAL A 1 129 ? 28.061 -4.322 -38.759 1.00 69.44 129 VAL A C 1
ATOM 1046 O O . VAL A 1 129 ? 28.173 -4.037 -39.954 1.00 69.44 129 VAL A O 1
ATOM 1049 N N . LYS A 1 130 ? 26.942 -4.847 -38.252 1.00 77.12 130 LYS A N 1
ATOM 1050 C CA . LYS A 1 130 ? 25.795 -5.195 -39.087 1.00 77.12 130 LYS A CA 1
ATOM 1051 C C . LYS A 1 130 ? 24.487 -5.110 -38.310 1.00 77.12 130 LYS A C 1
ATOM 1053 O O . LYS A 1 130 ? 24.371 -5.654 -37.219 1.00 77.12 130 LYS A O 1
ATOM 1058 N N . LYS A 1 131 ? 23.473 -4.489 -38.915 1.00 74.19 131 LYS A N 1
ATOM 1059 C CA . LYS A 1 131 ? 22.107 -4.447 -38.383 1.00 74.19 131 LYS A CA 1
ATOM 1060 C C . LYS A 1 131 ? 21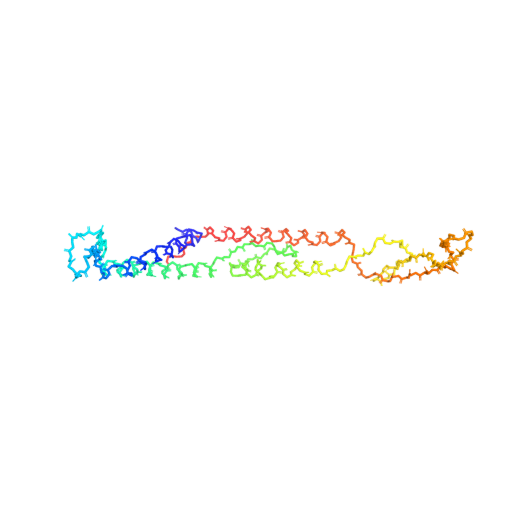.207 -5.375 -39.182 1.00 74.19 131 LYS A C 1
ATOM 1062 O O . LYS A 1 131 ? 21.042 -5.188 -40.387 1.00 74.19 131 LYS A O 1
ATOM 1067 N N . MET A 1 132 ? 20.633 -6.369 -38.518 1.00 78.44 132 MET A N 1
ATOM 1068 C CA . MET A 1 132 ? 19.717 -7.343 -39.117 1.00 78.44 132 MET A CA 1
ATOM 1069 C C . MET A 1 132 ? 18.309 -7.152 -38.528 1.00 78.44 132 MET A C 1
ATOM 1071 O O . MET A 1 132 ? 18.112 -6.395 -37.575 1.00 78.44 132 MET A O 1
ATOM 1075 N N . GLN A 1 133 ? 17.290 -7.804 -39.098 1.00 76.88 133 GLN A N 1
ATOM 1076 C CA . GLN A 1 133 ? 15.962 -7.807 -38.476 1.00 76.88 133 GLN A CA 1
ATOM 1077 C C . GLN A 1 133 ? 16.012 -8.603 -37.165 1.00 76.88 133 GLN A C 1
ATOM 1079 O O . GLN A 1 133 ? 16.124 -9.823 -37.184 1.00 76.88 133 GLN A O 1
ATOM 1084 N N . GLY A 1 134 ? 15.913 -7.899 -36.036 1.00 73.25 134 GLY A N 1
ATOM 1085 C CA . GLY A 1 134 ? 15.789 -8.494 -34.702 1.00 73.25 134 GLY A CA 1
ATOM 1086 C C . GLY A 1 134 ? 17.058 -8.493 -33.846 1.00 73.25 134 GLY A C 1
ATOM 1087 O O . GLY A 1 134 ? 16.933 -8.744 -32.653 1.00 73.25 134 GLY A O 1
ATOM 1088 N N . TYR A 1 135 ? 18.234 -8.175 -34.402 1.00 77.00 135 TYR A N 1
ATOM 1089 C CA . TYR A 1 135 ? 19.488 -8.085 -33.642 1.00 77.00 135 TYR A CA 1
ATOM 1090 C C . TYR A 1 135 ? 20.536 -7.178 -34.304 1.00 77.00 135 TYR A C 1
ATOM 1092 O O . TYR A 1 135 ? 20.448 -6.855 -35.497 1.00 77.00 135 TYR A O 1
ATOM 1100 N N . ILE A 1 136 ? 21.527 -6.770 -33.512 1.00 78.06 136 ILE A N 1
ATOM 1101 C CA . ILE A 1 136 ? 22.700 -6.002 -33.937 1.00 78.06 136 ILE A CA 1
ATOM 1102 C C . ILE A 1 136 ? 23.942 -6.870 -33.732 1.00 78.06 136 ILE A C 1
ATOM 1104 O O . ILE A 1 136 ? 24.127 -7.455 -32.672 1.00 78.06 136 ILE A O 1
ATOM 1108 N N . GLU A 1 137 ? 24.788 -6.975 -34.751 1.00 80.56 137 GLU A N 1
ATOM 1109 C CA . GLU A 1 137 ? 26.057 -7.692 -34.675 1.00 80.56 137 GLU A CA 1
ATOM 1110 C C . GLU A 1 137 ? 27.179 -6.713 -34.309 1.00 80.56 137 GLU A C 1
ATOM 1112 O O . GLU A 1 137 ? 27.453 -5.749 -35.039 1.00 80.56 137 GLU A O 1
ATOM 1117 N N . TYR A 1 138 ? 27.828 -6.967 -33.178 1.00 80.38 138 TYR A N 1
ATOM 1118 C CA . TYR A 1 138 ? 29.005 -6.245 -32.714 1.00 80.38 138 TYR A CA 1
ATOM 1119 C C . TYR A 1 138 ? 30.247 -7.097 -32.913 1.00 80.38 138 TYR A C 1
ATOM 1121 O O . TYR A 1 138 ? 30.249 -8.293 -32.627 1.00 80.38 138 TYR A O 1
ATOM 1129 N N . GLU A 1 139 ? 31.336 -6.470 -33.347 1.00 80.12 139 GLU A N 1
ATOM 1130 C CA . GLU A 1 139 ? 32.621 -7.151 -33.455 1.00 80.12 139 GLU A CA 1
ATOM 1131 C C . GLU A 1 139 ? 33.679 -6.446 -32.613 1.00 80.12 139 GLU A C 1
ATOM 1133 O O . GLU A 1 139 ? 33.831 -5.222 -32.655 1.00 80.12 139 GLU A O 1
ATOM 1138 N N . SER A 1 140 ? 34.471 -7.235 -31.891 1.00 81.88 140 SER A N 1
ATOM 1139 C CA . SER A 1 140 ? 35.696 -6.761 -31.255 1.00 81.88 140 SER A CA 1
ATOM 1140 C C . SER A 1 140 ? 36.876 -7.620 -31.688 1.00 81.88 140 SER A C 1
ATOM 1142 O O . SER A 1 140 ? 36.786 -8.844 -31.772 1.00 81.88 140 SER A O 1
ATOM 1144 N N . ILE A 1 141 ? 37.990 -6.965 -32.008 1.00 81.38 141 ILE A N 1
ATOM 1145 C CA . ILE A 1 141 ? 39.243 -7.627 -32.365 1.00 81.38 141 ILE A CA 1
ATOM 1146 C C . ILE A 1 141 ? 40.243 -7.287 -31.270 1.00 81.38 141 ILE A C 1
ATOM 1148 O O . ILE A 1 141 ? 40.569 -6.117 -31.071 1.00 81.38 141 ILE A O 1
ATOM 1152 N N . GLN A 1 142 ? 40.715 -8.302 -30.554 1.00 84.38 142 GLN A N 1
ATOM 1153 C CA . GLN A 1 142 ? 41.678 -8.142 -29.468 1.00 84.38 142 GLN A CA 1
ATOM 1154 C C . GLN A 1 142 ? 42.960 -8.921 -29.781 1.00 84.38 142 GLN A C 1
ATOM 1156 O O . GLN A 1 142 ? 42.881 -10.027 -30.320 1.00 84.38 142 GLN A O 1
ATOM 1161 N N . PRO A 1 143 ? 44.150 -8.371 -29.484 1.00 83.19 143 PRO A N 1
ATOM 1162 C CA . PRO A 1 143 ? 45.396 -9.097 -29.673 1.00 83.19 143 PRO A CA 1
ATOM 1163 C C . PRO A 1 143 ? 45.465 -10.271 -28.690 1.00 83.19 143 PRO A C 1
ATOM 1165 O O . PRO A 1 143 ? 45.347 -10.092 -27.479 1.00 83.19 143 PRO A O 1
ATOM 1168 N N . SER A 1 144 ? 45.685 -11.473 -29.214 1.00 83.81 144 SER A N 1
ATOM 1169 C CA . SER A 1 144 ? 46.058 -12.629 -28.407 1.00 83.81 144 SER A CA 1
ATOM 1170 C C . SER A 1 144 ? 47.541 -12.504 -28.075 1.00 83.81 144 SER A C 1
ATOM 1172 O O . SER A 1 144 ? 48.390 -12.561 -28.967 1.00 83.81 144 SER A O 1
ATOM 1174 N N . VAL A 1 145 ? 47.856 -12.258 -26.805 1.00 84.75 145 VAL A N 1
ATOM 1175 C CA . VAL A 1 145 ? 49.227 -12.054 -26.324 1.00 84.75 145 VAL A CA 1
ATOM 1176 C C . VAL A 1 145 ? 49.727 -13.277 -25.574 1.00 84.75 145 VAL A C 1
ATOM 1178 O O . VAL A 1 145 ? 49.099 -13.749 -24.629 1.00 84.75 145 VAL A O 1
ATOM 1181 N N . LYS A 1 146 ? 50.917 -13.736 -25.956 1.00 81.38 146 L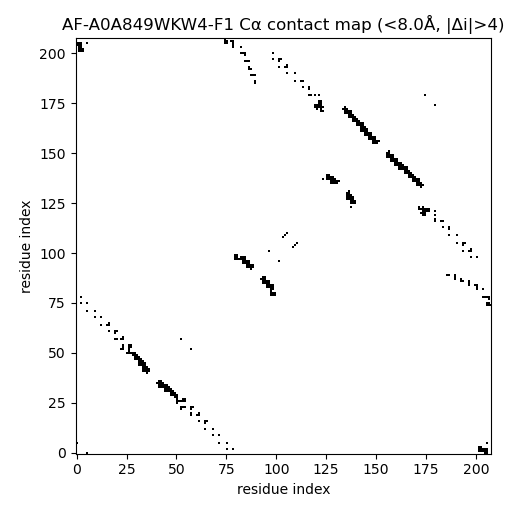YS A N 1
ATOM 1182 C CA . LYS A 1 146 ? 51.667 -14.777 -25.266 1.00 81.38 146 LYS A CA 1
ATOM 1183 C C . LYS A 1 146 ? 52.785 -14.136 -24.466 1.00 81.38 146 LYS A C 1
ATOM 1185 O O . LYS A 1 146 ? 53.565 -13.338 -24.989 1.00 81.38 146 LYS A O 1
ATOM 1190 N N . GLN A 1 147 ? 52.870 -14.490 -23.191 1.00 78.69 147 GLN A N 1
ATOM 1191 C CA . GLN A 1 147 ? 54.001 -14.096 -22.365 1.00 78.69 147 GLN A CA 1
ATOM 1192 C C . GLN A 1 147 ? 55.140 -15.083 -22.588 1.00 78.69 147 GLN A C 1
ATOM 1194 O O . GLN A 1 147 ? 54.995 -16.279 -22.348 1.00 78.69 147 GLN A O 1
ATOM 1199 N N . ILE A 1 148 ? 56.260 -14.571 -23.083 1.00 78.50 148 ILE A N 1
ATOM 1200 C CA . ILE A 1 148 ? 57.499 -15.321 -23.236 1.00 78.50 148 ILE A CA 1
ATOM 1201 C C . ILE A 1 148 ? 58.463 -14.791 -22.188 1.00 78.50 148 ILE A C 1
ATOM 1203 O O . ILE A 1 148 ? 58.763 -13.596 -22.141 1.00 78.50 148 ILE A O 1
ATOM 1207 N N . GLU A 1 149 ? 58.927 -15.684 -21.330 1.00 74.69 149 GLU A N 1
ATOM 1208 C CA . GLU A 1 149 ? 59.907 -15.361 -20.306 1.00 74.69 149 GLU A CA 1
ATOM 1209 C C . GLU A 1 149 ? 61.304 -15.669 -20.838 1.00 74.69 149 GLU A C 1
ATOM 1211 O O . GLU A 1 149 ? 61.571 -16.756 -21.344 1.00 74.69 149 GLU A O 1
ATOM 1216 N N . ASP A 1 150 ? 62.183 -14.682 -20.742 1.00 67.50 150 ASP A N 1
ATOM 1217 C CA . ASP A 1 150 ? 63.568 -14.740 -21.190 1.00 67.50 150 ASP A CA 1
ATOM 1218 C C . ASP A 1 150 ? 64.452 -14.306 -20.014 1.00 67.50 150 ASP A C 1
ATOM 1220 O O . ASP A 1 150 ? 64.079 -13.406 -19.259 1.00 67.50 150 ASP A O 1
ATOM 1224 N N . VAL A 1 151 ? 65.602 -14.943 -19.810 1.00 63.22 151 VAL A N 1
ATOM 1225 C CA . VAL A 1 151 ? 66.507 -14.597 -18.702 1.00 63.22 151 VAL A CA 1
ATOM 1226 C C . VAL A 1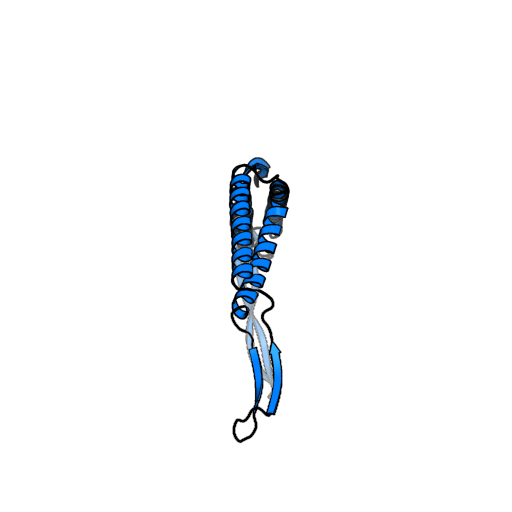 151 ? 67.796 -14.061 -19.296 1.00 63.22 151 VAL A C 1
ATOM 1228 O O . VAL A 1 151 ? 68.570 -14.804 -19.897 1.00 63.22 151 VAL A O 1
ATOM 1231 N N . LYS A 1 152 ? 68.037 -12.761 -19.108 1.00 68.00 152 LYS A N 1
ATOM 1232 C CA . LYS A 1 152 ? 69.290 -12.107 -19.500 1.00 68.00 152 LYS A CA 1
ATOM 1233 C C . LYS A 1 152 ? 69.978 -11.548 -18.263 1.00 68.00 152 LYS A C 1
ATOM 1235 O O . LYS A 1 152 ? 69.342 -10.891 -17.449 1.00 68.00 152 LYS A O 1
ATOM 1240 N N . GLU A 1 153 ? 71.268 -11.854 -18.124 1.00 71.19 153 GLU A N 1
ATOM 1241 C CA . GLU A 1 153 ? 72.139 -11.348 -17.047 1.00 71.19 153 GLU A CA 1
ATOM 1242 C C . GLU A 1 153 ? 71.585 -11.581 -15.623 1.00 71.19 153 GLU A C 1
ATOM 1244 O O . GLU A 1 153 ? 71.763 -10.769 -14.723 1.00 71.19 153 GLU A O 1
ATOM 1249 N N . GLY A 1 154 ? 70.893 -12.707 -15.404 1.00 71.75 154 GLY A N 1
ATOM 1250 C CA . GLY A 1 154 ? 70.330 -13.078 -14.098 1.00 71.75 154 GLY A CA 1
ATOM 1251 C C . GLY A 1 154 ? 68.983 -12.429 -13.758 1.00 71.75 154 GLY A C 1
ATOM 1252 O O . GLY A 1 154 ? 68.420 -12.731 -12.707 1.00 71.75 154 GLY A O 1
ATOM 1253 N N . VAL A 1 155 ? 68.428 -11.595 -14.644 1.00 54.97 155 VAL A N 1
ATOM 1254 C CA . VAL A 1 155 ? 67.121 -10.947 -14.466 1.00 54.97 155 VAL A CA 1
ATOM 1255 C C . VAL A 1 155 ? 66.089 -11.574 -15.405 1.00 54.97 155 VAL A C 1
ATOM 1257 O O . VAL A 1 155 ? 66.323 -11.739 -16.605 1.00 54.97 155 VAL A O 1
ATOM 1260 N N . LYS A 1 156 ? 64.926 -11.933 -14.851 1.00 70.88 156 LYS A N 1
ATOM 1261 C CA . LYS A 1 156 ? 63.800 -12.493 -15.604 1.00 70.88 156 LYS A CA 1
ATOM 1262 C C . LYS A 1 156 ? 63.056 -11.367 -16.325 1.00 70.88 156 LYS A C 1
ATOM 1264 O O . LYS A 1 156 ? 62.458 -10.507 -15.685 1.00 70.88 156 LYS A O 1
ATOM 1269 N N . ILE A 1 157 ? 63.106 -11.367 -17.652 1.00 71.75 157 ILE A N 1
ATOM 1270 C CA . ILE A 1 157 ? 62.422 -10.405 -18.515 1.00 71.75 157 ILE A CA 1
ATOM 1271 C C . ILE A 1 157 ? 61.198 -11.095 -19.114 1.00 71.75 157 ILE A C 1
ATOM 1273 O O . ILE A 1 157 ? 61.315 -12.011 -19.927 1.00 71.75 157 ILE A O 1
ATOM 1277 N N . THR A 1 158 ? 60.010 -10.629 -18.741 1.00 67.56 158 THR A N 1
ATOM 1278 C CA . THR A 1 158 ? 58.750 -11.087 -19.332 1.00 67.56 158 THR A CA 1
ATOM 1279 C C . THR A 1 158 ? 58.422 -10.221 -20.545 1.00 67.56 158 THR A C 1
ATOM 1281 O O . THR A 1 158 ? 58.151 -9.028 -20.413 1.00 67.56 158 THR A O 1
ATOM 1284 N N . LYS A 1 159 ? 58.455 -10.807 -21.744 1.00 75.38 159 LYS A N 1
ATOM 1285 C CA . LYS A 1 159 ? 58.067 -10.147 -22.997 1.00 75.38 159 LYS A CA 1
ATOM 1286 C C . LYS A 1 159 ? 56.651 -10.567 -23.367 1.00 75.38 159 LYS A C 1
ATOM 1288 O O . LYS A 1 159 ? 56.342 -11.754 -23.390 1.00 75.38 159 LYS A O 1
ATOM 1293 N N . GLN A 1 160 ? 55.795 -9.602 -23.683 1.00 78.38 160 GLN A N 1
ATOM 1294 C CA . GLN A 1 160 ? 54.495 -9.874 -24.294 1.00 78.38 160 GLN A CA 1
ATOM 1295 C C . GLN A 1 160 ? 54.658 -9.842 -25.811 1.00 78.38 160 GLN A C 1
ATOM 1297 O O . GLN A 1 160 ? 55.029 -8.813 -26.371 1.00 78.38 160 GLN A O 1
ATOM 1302 N N . VAL A 1 161 ? 54.410 -10.970 -26.471 1.00 81.12 161 VAL A N 1
ATOM 1303 C CA . VAL A 1 161 ? 54.425 -11.072 -27.932 1.00 81.12 161 VAL A CA 1
ATOM 1304 C C . VAL A 1 161 ? 52.999 -11.317 -28.403 1.00 81.12 161 VAL A C 1
ATOM 1306 O O . VAL A 1 161 ? 52.321 -12.205 -27.890 1.00 81.12 161 VAL A O 1
ATOM 1309 N N . ILE A 1 162 ? 52.531 -10.516 -29.361 1.00 82.56 162 ILE A N 1
ATOM 1310 C CA . ILE A 1 162 ? 51.233 -10.734 -30.005 1.00 82.56 162 ILE A CA 1
ATOM 1311 C C . ILE A 1 162 ? 51.364 -11.990 -30.877 1.00 82.56 162 ILE A C 1
ATOM 1313 O O . ILE A 1 162 ? 52.104 -11.991 -31.856 1.00 82.56 162 ILE A O 1
ATOM 1317 N N . GLU A 1 163 ? 50.682 -13.065 -30.488 1.00 83.69 163 GLU A N 1
ATOM 1318 C CA . GLU A 1 163 ? 50.657 -14.356 -31.191 1.00 83.69 163 GLU A CA 1
ATOM 1319 C C . GLU A 1 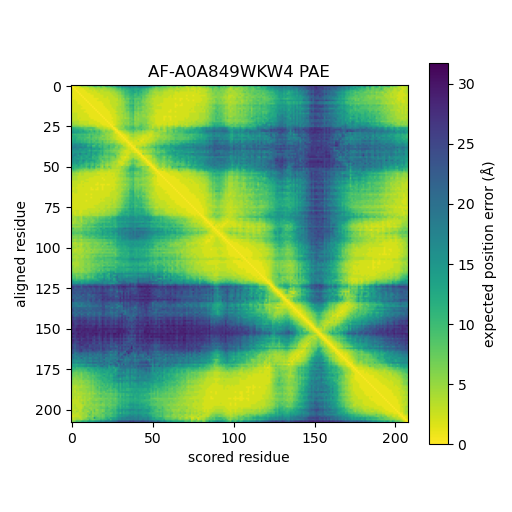163 ? 49.619 -14.348 -32.325 1.00 83.69 163 GLU A C 1
ATOM 1321 O O . GLU A 1 163 ? 49.775 -15.038 -33.328 1.00 83.69 163 GLU A O 1
ATOM 1326 N N . GLY A 1 164 ? 48.581 -13.517 -32.201 1.00 84.31 164 GLY A N 1
ATOM 1327 C CA . GLY A 1 164 ? 47.558 -13.325 -33.224 1.00 84.31 164 GLY A CA 1
ATOM 1328 C C . GLY A 1 164 ? 46.484 -12.337 -32.779 1.00 84.31 164 GLY A C 1
ATOM 1329 O O . GLY A 1 164 ? 46.673 -11.593 -31.819 1.00 84.31 164 GLY A O 1
ATOM 1330 N N . TYR A 1 165 ? 45.335 -12.349 -33.452 1.00 86.88 165 TYR A N 1
ATOM 1331 C CA . TYR A 1 165 ? 44.165 -11.558 -33.072 1.00 86.88 165 TYR A CA 1
ATOM 1332 C C . TYR A 1 165 ? 42.948 -12.464 -32.926 1.00 86.88 165 TYR A C 1
ATOM 1334 O O . TYR A 1 165 ? 42.673 -13.286 -33.799 1.00 86.88 165 TYR A O 1
ATOM 1342 N N . THR A 1 166 ? 42.204 -12.285 -31.842 1.00 81.06 166 THR A N 1
ATOM 1343 C CA . THR A 1 166 ? 40.918 -12.941 -31.621 1.00 81.06 166 THR A CA 1
ATOM 1344 C C . THR A 1 166 ? 39.814 -11.990 -32.048 1.00 81.06 166 THR A C 1
ATOM 1346 O O . THR A 1 166 ? 39.720 -10.875 -31.532 1.00 81.06 166 THR A O 1
ATOM 1349 N N . LYS A 1 167 ? 38.979 -12.434 -32.989 1.00 82.81 167 LYS A N 1
ATOM 1350 C CA . LYS A 1 167 ? 37.740 -11.752 -33.361 1.00 82.81 167 LYS A CA 1
ATOM 1351 C C . LYS A 1 167 ? 36.592 -12.354 -32.556 1.00 82.81 167 LYS A C 1
ATOM 1353 O O . LYS A 1 167 ? 36.333 -13.549 -32.665 1.00 82.81 167 LYS A O 1
ATOM 1358 N N . VAL A 1 168 ? 35.912 -11.528 -31.774 1.00 80.38 168 VAL A N 1
ATOM 1359 C CA . VAL A 1 168 ? 34.676 -11.883 -31.076 1.00 80.38 168 VAL A CA 1
ATOM 1360 C C . VAL A 1 168 ? 33.526 -11.211 -31.805 1.00 80.38 168 VAL A C 1
ATOM 1362 O O . VAL A 1 168 ? 33.561 -9.997 -32.008 1.00 80.38 168 VAL A O 1
ATOM 1365 N N . VAL A 1 169 ? 32.536 -12.006 -32.199 1.00 78.88 169 VAL A N 1
ATOM 1366 C CA . VAL A 1 169 ? 31.287 -11.540 -32.804 1.00 78.88 169 VAL A CA 1
ATOM 1367 C C . VAL A 1 169 ? 30.166 -11.780 -31.802 1.00 78.88 169 VAL A C 1
ATOM 1369 O O . VAL A 1 169 ? 30.028 -12.892 -31.293 1.00 78.88 169 VAL A O 1
ATOM 1372 N N . VAL A 1 170 ? 29.406 -10.735 -31.493 1.00 81.25 170 VAL A N 1
ATOM 1373 C CA . VAL A 1 170 ? 28.275 -10.770 -30.564 1.00 81.25 170 VAL A CA 1
ATOM 1374 C C . VAL A 1 170 ? 27.017 -10.413 -31.336 1.00 81.25 170 VAL A C 1
ATOM 1376 O O . VAL A 1 170 ? 26.918 -9.321 -31.886 1.00 81.25 170 VAL A O 1
ATOM 1379 N N . GLU A 1 171 ? 26.056 -11.330 -31.357 1.00 85.19 171 GLU A N 1
ATOM 1380 C CA . GLU A 1 171 ? 24.702 -11.059 -31.833 1.00 85.19 171 GLU A CA 1
ATOM 1381 C C . GLU A 1 171 ? 23.859 -10.576 -30.653 1.00 85.19 171 GLU A C 1
ATOM 1383 O O . GLU A 1 171 ? 23.559 -11.331 -29.727 1.00 85.19 171 GLU A O 1
ATOM 1388 N N . ASP A 1 172 ? 23.514 -9.296 -30.664 1.00 81.88 172 ASP A N 1
ATOM 1389 C CA . ASP A 1 172 ? 22.842 -8.634 -29.561 1.00 81.88 172 ASP A CA 1
ATOM 1390 C C . ASP A 1 172 ? 21.370 -8.358 -29.872 1.00 81.88 172 ASP A C 1
ATOM 1392 O O . ASP A 1 172 ? 21.018 -7.684 -30.844 1.00 81.88 172 ASP A O 1
ATOM 1396 N N . PHE A 1 173 ? 20.507 -8.870 -29.002 1.00 83.81 173 PHE A N 1
ATOM 1397 C CA . PHE A 1 173 ? 19.049 -8.752 -29.067 1.00 83.81 173 PHE A CA 1
ATOM 1398 C C . PHE A 1 173 ? 18.506 -7.701 -28.083 1.00 83.81 173 PHE A C 1
ATOM 1400 O O . PHE A 1 173 ? 17.296 -7.603 -27.866 1.00 83.81 173 PHE A O 1
ATOM 1407 N N . GLY A 1 174 ? 19.396 -6.953 -27.430 1.00 83.06 174 GLY A N 1
ATOM 1408 C CA . GLY A 1 174 ? 19.072 -5.924 -26.460 1.00 83.06 174 GLY A CA 1
ATOM 1409 C C . GLY A 1 174 ? 18.348 -4.730 -27.074 1.00 83.06 174 GLY A C 1
ATOM 1410 O O . GLY A 1 174 ? 18.514 -4.375 -28.241 1.00 83.06 174 GLY A O 1
ATOM 1411 N N . ILE A 1 175 ? 17.536 -4.067 -26.254 1.00 84.25 175 ILE A N 1
ATOM 1412 C CA . ILE A 1 175 ? 16.950 -2.771 -26.611 1.00 84.25 175 ILE A CA 1
ATOM 1413 C C . ILE A 1 175 ? 17.940 -1.650 -26.301 1.00 84.25 175 ILE A C 1
ATOM 1415 O O . ILE A 1 175 ? 18.830 -1.795 -25.463 1.00 84.25 175 ILE A O 1
ATOM 1419 N N . SER A 1 176 ? 17.767 -0.485 -26.920 1.00 84.19 176 SER A N 1
ATOM 1420 C CA . SER A 1 176 ? 18.603 0.664 -26.559 1.00 84.19 176 SER A CA 1
ATOM 1421 C C . SER A 1 176 ? 18.319 1.129 -25.124 1.00 84.19 176 SER A C 1
ATOM 1423 O O . SER A 1 176 ? 17.181 1.077 -24.646 1.00 84.19 176 SER A O 1
ATOM 1425 N N . GLN A 1 177 ? 19.339 1.672 -24.451 1.00 84.56 177 GLN A N 1
ATOM 1426 C CA . GLN A 1 177 ? 19.190 2.256 -23.112 1.00 84.56 177 GLN A CA 1
ATOM 1427 C C . GLN A 1 177 ? 18.074 3.314 -23.078 1.00 84.56 177 GLN A C 1
ATOM 1429 O O . GLN A 1 177 ? 17.303 3.393 -22.123 1.00 84.56 177 GLN A O 1
ATOM 1434 N N . ARG A 1 178 ? 17.953 4.101 -24.156 1.00 86.69 178 ARG A N 1
ATOM 1435 C CA . ARG A 1 178 ? 16.921 5.128 -24.291 1.00 86.69 178 ARG A CA 1
ATOM 1436 C C . ARG A 1 178 ? 15.516 4.531 -24.293 1.00 86.69 178 ARG A C 1
ATOM 1438 O O . ARG A 1 178 ? 14.678 5.000 -23.533 1.00 86.69 178 ARG A O 1
ATOM 1445 N N . GLN A 1 179 ? 15.282 3.476 -25.074 1.00 87.25 179 GLN A N 1
ATOM 1446 C CA . GLN A 1 179 ? 13.987 2.787 -25.103 1.00 87.25 179 GLN A CA 1
ATOM 1447 C C . GLN A 1 179 ? 13.603 2.239 -23.726 1.00 87.25 179 GLN A C 1
ATOM 1449 O O . GLN A 1 179 ? 12.454 2.377 -23.313 1.00 87.25 179 GLN A O 1
ATOM 1454 N N . LYS A 1 180 ? 14.567 1.676 -22.987 1.00 87.62 180 LYS A N 1
ATOM 1455 C CA . LYS A 1 180 ? 14.335 1.196 -21.619 1.00 87.62 180 LYS A CA 1
ATOM 1456 C C . LYS A 1 180 ? 13.881 2.324 -20.688 1.00 87.62 180 LYS A C 1
ATOM 1458 O O . LYS A 1 180 ? 12.930 2.143 -19.930 1.00 87.62 180 LYS A O 1
ATOM 1463 N N . TYR A 1 181 ? 14.524 3.490 -20.767 1.00 90.31 181 TYR A N 1
ATOM 1464 C CA . TYR A 1 181 ? 14.130 4.661 -19.980 1.00 90.31 181 TYR A CA 1
ATOM 1465 C C . TYR A 1 181 ? 12.768 5.219 -20.393 1.00 90.31 181 TYR A C 1
ATOM 1467 O O . TYR A 1 181 ? 11.950 5.495 -19.521 1.00 90.31 181 TYR A O 1
ATOM 1475 N N . ASP A 1 182 ? 12.484 5.312 -21.693 1.00 92.94 182 ASP A N 1
ATOM 1476 C CA . ASP A 1 182 ? 11.190 5.795 -22.181 1.00 92.94 182 ASP A CA 1
ATOM 1477 C C . ASP A 1 182 ? 10.033 4.894 -21.698 1.00 92.94 182 ASP A C 1
ATOM 1479 O O . ASP A 1 182 ? 8.972 5.385 -21.308 1.00 92.94 182 ASP A O 1
ATOM 1483 N N . GLU A 1 183 ? 10.223 3.570 -21.671 1.00 92.56 183 GLU A N 1
ATOM 1484 C CA . GLU A 1 183 ? 9.240 2.641 -21.099 1.00 92.56 183 GLU A CA 1
ATOM 1485 C C . GLU A 1 183 ? 9.085 2.809 -19.583 1.00 92.56 183 GLU A C 1
ATOM 1487 O O . GLU A 1 183 ? 7.963 2.821 -19.068 1.00 92.56 183 GLU A O 1
ATOM 1492 N N . GLN A 1 184 ? 10.195 2.972 -18.863 1.00 92.62 184 GLN A N 1
ATOM 1493 C CA . GLN A 1 184 ? 10.174 3.182 -17.419 1.00 92.62 184 GLN A CA 1
ATOM 1494 C C . GLN A 1 184 ? 9.443 4.480 -17.049 1.00 92.62 184 GLN A C 1
ATOM 1496 O O . GLN A 1 184 ? 8.643 4.493 -16.110 1.00 92.62 184 GLN A O 1
ATOM 1501 N N . ASP A 1 185 ? 9.650 5.549 -17.815 1.00 94.38 185 ASP A N 1
ATOM 1502 C CA . ASP A 1 185 ? 8.963 6.822 -17.620 1.00 94.38 185 ASP A CA 1
ATOM 1503 C C . ASP A 1 185 ? 7.459 6.702 -17.862 1.00 94.38 185 ASP A C 1
ATOM 1505 O O . ASP A 1 185 ? 6.675 7.160 -17.027 1.00 94.38 185 ASP A O 1
ATOM 1509 N N . LYS A 1 186 ? 7.026 6.015 -18.928 1.00 94.62 186 LYS A N 1
ATOM 1510 C CA . LYS A 1 186 ? 5.595 5.744 -19.1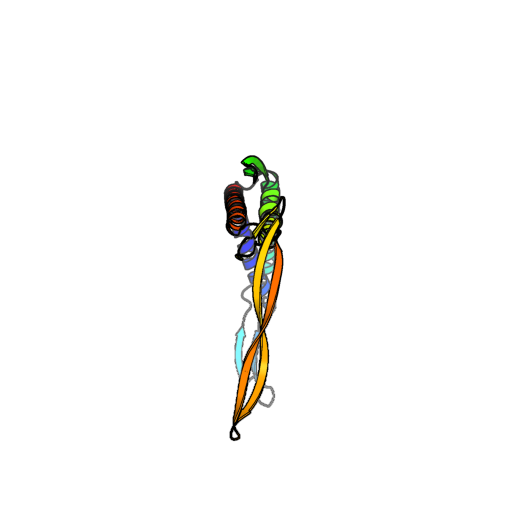67 1.00 94.62 186 LYS A CA 1
ATOM 1511 C C . LYS A 1 186 ? 4.946 5.037 -17.976 1.00 94.62 186 LYS A C 1
ATOM 1513 O O . LYS A 1 186 ? 3.874 5.444 -17.524 1.00 94.62 186 LYS A O 1
ATOM 1518 N N . ILE A 1 187 ? 5.612 4.025 -17.418 1.00 94.94 187 ILE A N 1
ATOM 1519 C CA . ILE A 1 187 ? 5.114 3.299 -16.240 1.00 94.94 187 ILE A CA 1
ATOM 1520 C C . ILE A 1 187 ? 5.050 4.220 -15.019 1.00 94.94 187 ILE A C 1
ATOM 1522 O O . ILE A 1 187 ? 4.059 4.214 -14.290 1.00 94.94 187 ILE A O 1
ATOM 1526 N N . ASN A 1 188 ? 6.066 5.057 -14.810 1.00 94.44 188 ASN A N 1
ATOM 1527 C CA . ASN A 1 188 ? 6.089 6.014 -13.706 1.00 94.44 188 ASN A CA 1
ATOM 1528 C C . ASN A 1 188 ? 4.975 7.065 -13.825 1.00 94.44 188 ASN A C 1
ATOM 1530 O O . ASN A 1 188 ? 4.361 7.433 -12.819 1.00 94.44 188 ASN A O 1
ATOM 1534 N N . HIS A 1 189 ? 4.678 7.535 -15.038 1.00 95.31 189 HIS A N 1
ATOM 1535 C CA . HIS A 1 189 ? 3.550 8.426 -15.297 1.00 95.31 189 HIS A CA 1
ATOM 1536 C C . HIS A 1 189 ? 2.219 7.754 -14.958 1.00 95.31 189 HIS A C 1
ATOM 1538 O O . HIS A 1 189 ? 1.423 8.330 -14.211 1.00 95.31 189 HIS A O 1
ATOM 1544 N N . PHE A 1 190 ? 2.010 6.518 -15.412 1.00 95.38 190 PHE A N 1
ATOM 1545 C CA . PHE A 1 190 ? 0.814 5.752 -15.070 1.00 95.38 190 PHE A CA 1
ATOM 1546 C C . PHE A 1 190 ? 0.683 5.528 -13.554 1.00 95.38 190 PHE A C 1
ATOM 1548 O O . PHE A 1 190 ? -0.374 5.783 -12.976 1.00 95.38 190 PHE A O 1
ATOM 1555 N N . ALA A 1 191 ? 1.776 5.185 -12.870 1.00 95.19 191 ALA A N 1
ATOM 1556 C CA . ALA A 1 191 ? 1.797 5.019 -11.417 1.00 95.19 191 ALA A CA 1
ATOM 1557 C C . ALA A 1 191 ? 1.399 6.296 -10.661 1.00 95.19 191 ALA A C 1
ATOM 1559 O O . ALA A 1 191 ? 0.673 6.244 -9.664 1.00 95.19 191 ALA A O 1
ATOM 1560 N N . ARG A 1 192 ? 1.831 7.467 -11.148 1.00 95.38 192 ARG A N 1
ATOM 1561 C CA . ARG A 1 192 ? 1.415 8.764 -10.592 1.00 95.38 192 ARG A CA 1
ATOM 1562 C C . ARG A 1 192 ? -0.080 9.016 -10.794 1.00 95.38 192 ARG A C 1
ATOM 1564 O O . ARG A 1 192 ? -0.716 9.507 -9.861 1.00 95.38 192 ARG A O 1
ATOM 1571 N N . ARG A 1 193 ? -0.647 8.659 -11.955 1.00 95.06 193 ARG A N 1
ATOM 1572 C CA . ARG A 1 193 ? -2.097 8.762 -12.214 1.00 95.06 193 ARG A CA 1
ATOM 1573 C C . ARG A 1 193 ? -2.899 7.874 -11.264 1.00 95.06 193 ARG A C 1
ATOM 1575 O O . ARG A 1 193 ? -3.791 8.383 -10.593 1.00 95.06 193 ARG A O 1
ATOM 1582 N N . VAL A 1 194 ? -2.511 6.607 -11.106 1.00 94.69 194 VAL A N 1
ATOM 1583 C CA . VAL A 1 194 ? -3.147 5.672 -10.155 1.00 94.69 194 VAL A CA 1
ATOM 1584 C C . VAL A 1 194 ? -3.082 6.207 -8.722 1.00 94.69 194 VAL A C 1
ATOM 1586 O O . VAL A 1 194 ? -4.085 6.212 -8.012 1.00 94.69 194 VAL A O 1
ATOM 1589 N N . LYS A 1 195 ? -1.927 6.735 -8.292 1.00 94.25 195 LYS A N 1
ATOM 1590 C CA . LYS A 1 195 ? -1.787 7.350 -6.962 1.00 94.25 195 LYS A CA 1
ATOM 1591 C C . LYS A 1 195 ? -2.718 8.553 -6.779 1.00 94.25 195 LYS A C 1
ATOM 1593 O O . LYS A 1 195 ? -3.291 8.718 -5.704 1.00 94.25 195 LYS A O 1
ATOM 1598 N N . LYS A 1 196 ? -2.863 9.399 -7.803 1.00 93.44 196 LYS A N 1
ATOM 1599 C CA . LYS A 1 196 ? -3.769 10.554 -7.763 1.00 93.44 196 LYS A CA 1
ATOM 1600 C C . LYS A 1 196 ? -5.231 10.106 -7.668 1.00 93.44 196 LYS A C 1
ATOM 1602 O O . LYS A 1 196 ? -5.932 10.614 -6.801 1.00 93.44 196 LYS A O 1
ATOM 1607 N N . ALA A 1 197 ? -5.638 9.126 -8.475 1.00 92.31 197 ALA A N 1
ATOM 1608 C CA . ALA A 1 197 ? -6.983 8.554 -8.444 1.00 92.31 197 ALA A CA 1
ATOM 1609 C C . ALA A 1 197 ? -7.309 7.925 -7.078 1.00 92.31 197 ALA A C 1
ATOM 1611 O O . ALA A 1 197 ? -8.376 8.177 -6.532 1.00 92.31 197 ALA A O 1
ATOM 1612 N N . LEU A 1 198 ? -6.366 7.203 -6.457 1.00 90.50 198 LEU A N 1
ATOM 1613 C CA . LEU A 1 198 ? -6.529 6.694 -5.086 1.00 90.50 198 LEU A CA 1
ATOM 1614 C C . LEU A 1 198 ? -6.723 7.815 -4.065 1.00 90.50 198 LEU A C 1
ATOM 1616 O O . LEU A 1 198 ? -7.597 7.732 -3.209 1.00 90.50 198 LEU A O 1
ATOM 1620 N N . ASN A 1 199 ? -5.914 8.871 -4.146 1.00 89.88 199 ASN A N 1
ATOM 1621 C CA . ASN A 1 199 ? -6.042 10.008 -3.239 1.00 89.88 199 ASN A CA 1
ATOM 1622 C C . ASN A 1 199 ? -7.377 10.739 -3.411 1.00 89.88 199 ASN A C 1
ATOM 1624 O O . ASN A 1 199 ? -7.901 11.278 -2.442 1.00 89.88 199 ASN A O 1
ATOM 1628 N N . GLU A 1 200 ? -7.909 10.787 -4.628 1.00 89.00 200 GLU A N 1
ATOM 1629 C CA . GLU A 1 200 ? -9.226 11.346 -4.915 1.00 89.00 200 GLU A CA 1
ATOM 1630 C C . GLU A 1 200 ? -10.344 10.449 -4.382 1.00 89.00 200 GLU A C 1
ATOM 1632 O O . GLU A 1 200 ? -11.216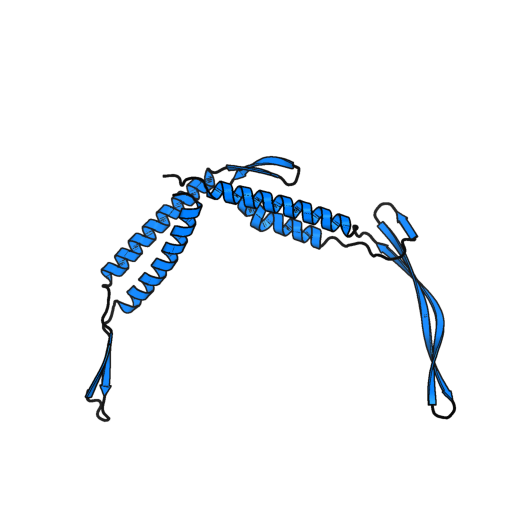 10.932 -3.664 1.00 89.00 200 GLU A O 1
ATOM 1637 N N . ALA A 1 201 ? -10.247 9.138 -4.603 1.00 88.25 201 ALA A N 1
ATOM 1638 C CA . ALA A 1 201 ? -11.175 8.159 -4.051 1.00 88.25 201 ALA A CA 1
ATOM 1639 C C . ALA A 1 201 ? -11.224 8.213 -2.512 1.00 88.25 201 ALA A C 1
ATOM 1641 O O . ALA A 1 201 ? -12.294 8.141 -1.913 1.00 88.25 201 ALA A O 1
ATOM 1642 N N . ASN A 1 202 ? -10.077 8.430 -1.861 1.00 86.31 202 ASN A N 1
ATOM 1643 C CA . ASN A 1 202 ? -9.975 8.552 -0.403 1.00 86.31 202 ASN A CA 1
ATOM 1644 C C . ASN A 1 202 ? -10.650 9.810 0.172 1.00 86.31 202 ASN A C 1
ATOM 1646 O O . ASN A 1 202 ? -10.858 9.891 1.384 1.00 86.31 202 ASN A O 1
ATOM 1650 N N . LYS A 1 203 ? -10.998 10.794 -0.666 1.00 88.25 203 LYS A N 1
ATOM 1651 C CA . LYS A 1 203 ? -11.781 11.967 -0.248 1.00 88.25 203 LYS A CA 1
ATOM 1652 C C . LYS A 1 203 ? -13.283 11.697 -0.238 1.00 88.25 203 LYS A C 1
ATOM 1654 O O . LYS A 1 203 ? -14.025 12.547 0.245 1.00 88.25 203 LYS A O 1
ATOM 1659 N N . ALA A 1 204 ? -13.731 10.552 -0.753 1.00 86.50 204 ALA A N 1
ATOM 1660 C CA . ALA A 1 204 ? -15.138 10.192 -0.743 1.00 86.50 204 ALA A CA 1
ATOM 1661 C C . ALA A 1 204 ? -15.687 10.145 0.689 1.00 86.50 204 ALA A C 1
ATOM 1663 O O . ALA A 1 204 ? -15.020 9.694 1.629 1.00 86.50 204 ALA A O 1
ATOM 1664 N N . GLU A 1 205 ? -16.918 10.621 0.851 1.00 88.06 205 GLU A N 1
ATOM 1665 C CA . GLU A 1 205 ? -17.612 10.566 2.129 1.00 88.06 205 GLU A CA 1
ATOM 1666 C C . GLU A 1 205 ? -17.977 9.125 2.486 1.00 88.06 205 GLU A C 1
ATOM 1668 O O . GLU A 1 205 ? -18.417 8.344 1.638 1.00 88.06 205 GLU A O 1
ATOM 1673 N N . LEU A 1 206 ? -17.807 8.770 3.761 1.00 84.88 206 LEU A N 1
ATOM 1674 C CA . LEU A 1 206 ? -18.230 7.465 4.250 1.00 84.88 206 LEU A CA 1
ATOM 1675 C C . LEU A 1 206 ? -19.744 7.314 4.137 1.00 84.88 206 LEU A C 1
ATOM 1677 O O . LEU A 1 206 ? -20.500 8.123 4.678 1.00 84.88 206 LEU A O 1
ATOM 1681 N N . VAL A 1 207 ? -20.168 6.188 3.571 1.00 84.94 207 VAL A N 1
ATOM 1682 C CA . VAL A 1 207 ? -21.565 5.747 3.617 1.00 84.94 207 VAL A CA 1
ATOM 1683 C C . VAL A 1 207 ? -22.039 5.690 5.075 1.00 84.94 207 VAL A C 1
ATOM 1685 O O . VAL A 1 207 ? -21.283 5.259 5.953 1.00 84.94 207 VAL A O 1
ATOM 1688 N N . ALA A 1 208 ? -23.263 6.163 5.326 1.00 73.62 208 ALA A N 1
ATOM 1689 C CA . ALA A 1 208 ? -23.915 6.116 6.636 1.00 73.62 208 ALA A CA 1
ATOM 1690 C C . ALA A 1 208 ? -24.125 4.675 7.131 1.00 73.62 208 ALA A C 1
ATOM 1692 O O . ALA A 1 208 ? -24.495 3.795 6.313 1.00 73.62 208 ALA A O 1
#

Nearest PDB structures (foldseek):
  4ec7-assembly1_B  TM=2.421E-01  e=7.722E-01  Naja atra
  6zzl-assembly1_C  TM=1.652E-01  e=1.868E-01  Corynebacterium glutamicum ATCC 13032
  7mts-assembly1_A  TM=2.617E-01  e=4.043E+00  Homo sapiens

pLDDT: mean 86.97, std 7.81, range [54.97, 97.19]

Solvent-accessible surface area (backbone atoms only — not comparable to full-atom values): 11823 Å² total; per-residue (Å²): 108,30,42,50,56,50,55,51,50,45,53,51,44,53,55,51,45,53,52,40,49,58,48,41,73,49,25,81,51,70,49,74,42,68,41,60,49,98,87,68,46,82,74,48,80,74,50,74,50,72,52,90,50,52,55,66,60,32,51,52,51,46,51,53,49,52,54,50,45,53,53,50,52,53,26,49,53,58,29,45,77,69,46,64,36,74,41,63,47,92,90,68,52,78,42,78,41,38,52,66,56,47,47,47,41,65,73,47,52,50,56,49,56,53,50,54,56,68,68,52,55,61,46,81,88,63,54,76,73,47,81,55,97,78,35,39,31,28,53,49,77,44,73,38,67,44,78,46,79,47,76,57,97,90,43,82,45,78,42,80,42,75,76,46,71,45,76,47,77,45,82,36,72,36,43,54,67,64,58,49,49,56,53,50,48,54,52,52,52,39,52,51,4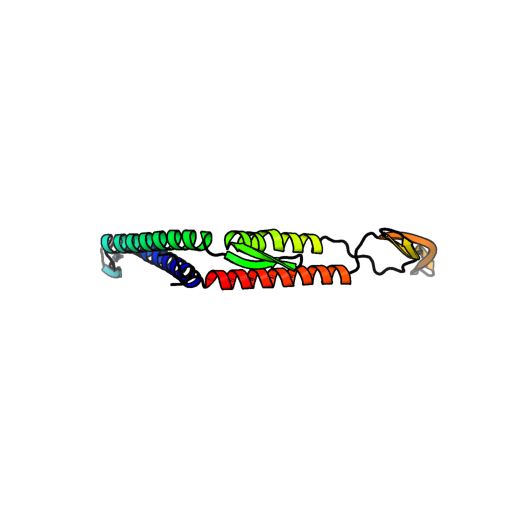9,49,52,50,39,50,58,54,56,34,61,39,67,47,49,131

Foldseek 3Di:
DFLLVLVVVLVVLVVVLVVLVVLLVVQPDKDWDFDADPVRDGDGTDDTDDRPDHNVVSVVSNVVSVVSSVVSVVLSVVLQVPQWFWFLALVRDTDTDTLVVLCCCQPPVLVVLLVVLVPFAADDPADFDDDDVQWTKHKDKAFDWDWDWDADPNDIDTDTDRPGIDIDIDTGRGDHPVVSVVSNVSSVVSSVRSVVRNVVSRRHHGDD

Radius of gyration: 35.89 Å; Cα contacts (8 Å, |Δi|>4): 273; chains: 1; bounding box: 96×27×99 Å

Secondary structure (DSSP, 8-state):
-BHHHHHHHHHHHHHHHHHHHHHHHHHT--EEEEEE-TT--EEEEEEEE--SS-HHHHHHHHHHHHHHHHHHHHHHHHHHTT-EEEEE-TTS-EEEEEHHHHHHIIIIIHHHHHHHHHHSPBPP-S-EEEEETTEEEEEEEEEEEEEEEEEETTEEEEEEEEEEEEEEEEEE-PBPHHHHHHHHHHHHHHHHHHHHHHHHHTTSBPP-

Mean predicted aligned error: 11.49 Å

Sequence (208 aa):
MNLSDAFTRRKEIQEEISLWTNRLEVSGCNRKVYLLDTEKKEVALKEANYREYTIEECLQSLHNLMQEDKNLAIRISKTNARVEVELEDFDGQIRKVSIAELLILKESIIPNMQKIVQCKPVADLGKEVKKMQGYIEYESIQPSVKQIEDVKEGVKITKQVIEGYTKVVVEDFGISQRQKYDEQDKINHFARRVKKALNEANKAELVA